Protein AF-A0AAV8ZKD8-F1 (afdb_monomer_lite)

Secondary structure (DSSP, 8-state):
-HHHHHHHHHHHHHHHHHHHHHTTT-HHHHHHHHHHHHHHHHHHHHHHTTS-HHHHTHHHHHHHHHHHHHTT-TTTHHHHHHHHHHHHT--S-HHHHGGGGGGGSHHHHHHHHHHHH----TT-HHHHHHHHHHHHHHHHHHHHHHHHTTSTT----TTHHHHHHHHHHHHT-SSHHHHHHHHHHHHHHHTSTTGGG-HHHHHHHHHHHHHHGGGGS------SS---TTTS-HHHHHHHHH-SSHHHHHHHHHHHHHHHHTT-

Sequence (264 aa):
MAIIFDFFLRLIELHVGQFRLFSETDASKANGHGRVVQVVLLTLTGFVEWVSMTHIMAQNGRLLQILCLLLNDTAFQYPAAECLSQIVNRKGKVDERKPLLILFNTEPMQCLLTAAKNPGSIMDEQHYLYKKKLIQVLGGLSTQICSIWGKDGISRPNNFSTFLEAILAYSNHKSLSLAHSANPLWNSMLKNDNVSRDPIFLSYIPQWVQCTAPKIIKFNYPVGKSPTAEEIGESAAYAKIDYDSEEEFSAFFLQVQVRYAGFF

pLDDT: mean 91.57, std 9.84, range [49.06, 98.75]

Foldseek 3Di:
DLVVLVVLLVLLVVLVVQLVVCVVPPVPSNVVSLVSNLVSLQVLLVVLQPDQLCSCCPPNNSLLLSLLQQCPPLSRNQSSLSNLLSNLQHDDDLVSLVSVLCCLDDRSLVSLLCSLQPLPDLPPPVSVSSLVSSLSSLVSVLVNCLSHDPPPPHHDRPNVLSSLNSLLSQCLHLALVSNLSSLVSLVSQCPRPRSVPDPSNVVCVVSSCVSNVVLLDDDQADDDDDDDCVVDPSSNSNVVVPDVDRVRVVVVSVVSNVSVVVVD

Structure (mmCIF, N/CA/C/O backbone):
data_AF-A0AAV8ZKD8-F1
#
_entry.id   AF-A0AAV8ZKD8-F1
#
loop_
_atom_site.group_PDB
_atom_site.id
_atom_site.type_symbol
_atom_site.label_atom_id
_atom_site.label_alt_id
_atom_site.label_comp_id
_atom_site.label_asym_id
_atom_site.label_entity_id
_atom_site.label_seq_id
_atom_site.pdbx_PDB_ins_code
_atom_site.Cartn_x
_atom_site.Cartn_y
_atom_site.Cartn_z
_atom_site.occupancy
_atom_site.B_iso_or_equiv
_atom_site.auth_seq_id
_atom_site.auth_comp_id
_atom_site.auth_asym_id
_atom_site.auth_atom_id
_atom_site.pdbx_PDB_model_num
ATOM 1 N N . MET A 1 1 ? -12.460 -8.128 -24.514 1.00 69.69 1 MET A N 1
ATOM 2 C CA . MET A 1 1 ? -11.627 -7.712 -23.361 1.00 69.69 1 MET A CA 1
ATOM 3 C C . MET A 1 1 ? -10.855 -8.866 -22.731 1.00 69.69 1 MET A C 1
ATOM 5 O O . MET A 1 1 ? -9.665 -8.690 -22.528 1.00 69.69 1 MET A O 1
ATOM 9 N N . ALA A 1 2 ? -11.452 -10.042 -22.494 1.00 77.06 2 ALA A N 1
ATOM 10 C CA . ALA A 1 2 ? -10.734 -11.197 -21.926 1.00 77.06 2 ALA A CA 1
ATOM 11 C C . ALA A 1 2 ? -9.411 -11.553 -22.644 1.00 77.06 2 ALA A C 1
ATOM 13 O O . ALA A 1 2 ? -8.392 -11.703 -21.984 1.00 77.06 2 ALA A O 1
ATOM 14 N N . ILE A 1 3 ? -9.400 -11.581 -23.985 1.00 85.44 3 ILE A N 1
ATOM 15 C CA . ILE A 1 3 ? -8.194 -11.866 -24.793 1.00 85.44 3 ILE A CA 1
ATOM 16 C C . ILE A 1 3 ? -7.082 -10.828 -24.561 1.00 85.44 3 ILE A C 1
ATOM 18 O O . ILE A 1 3 ? -5.909 -11.176 -24.521 1.00 85.44 3 ILE A O 1
ATOM 22 N N . ILE A 1 4 ? -7.446 -9.555 -24.379 1.00 86.25 4 ILE A N 1
ATOM 23 C CA . ILE A 1 4 ? -6.488 -8.458 -24.173 1.00 86.25 4 ILE A CA 1
ATOM 24 C C . ILE A 1 4 ? -5.843 -8.565 -22.785 1.00 86.25 4 ILE A C 1
ATOM 26 O O . ILE A 1 4 ? -4.634 -8.415 -22.655 1.00 86.25 4 ILE A O 1
ATOM 30 N N . PHE A 1 5 ? -6.636 -8.862 -21.751 1.00 87.56 5 PHE A N 1
ATOM 31 C CA . PHE A 1 5 ? -6.119 -9.052 -20.391 1.00 87.56 5 PHE A CA 1
ATOM 32 C C . PHE A 1 5 ? -5.206 -10.267 -20.295 1.00 87.56 5 PHE A C 1
ATOM 34 O O . PHE A 1 5 ? -4.141 -10.192 -19.691 1.00 87.56 5 PHE A O 1
ATOM 41 N N . ASP A 1 6 ? -5.601 -11.361 -20.936 1.00 90.00 6 ASP A N 1
ATOM 42 C CA . ASP A 1 6 ? -4.786 -12.562 -21.010 1.00 90.00 6 ASP A CA 1
ATOM 43 C C . ASP A 1 6 ? -3.479 -12.319 -21.789 1.00 90.00 6 ASP A C 1
ATOM 45 O O . ASP A 1 6 ? -2.410 -12.735 -21.349 1.00 90.00 6 ASP A O 1
ATOM 49 N N . PHE A 1 7 ? -3.524 -11.551 -22.882 1.00 92.69 7 PHE A N 1
ATOM 50 C CA . PHE A 1 7 ? -2.324 -11.114 -23.601 1.00 92.69 7 PHE A CA 1
ATOM 51 C C . PHE A 1 7 ? -1.370 -10.303 -22.711 1.00 92.69 7 PHE A C 1
ATOM 53 O O . PHE A 1 7 ? -0.180 -10.616 -22.652 1.00 92.69 7 PHE A O 1
ATOM 60 N N . PHE A 1 8 ? -1.875 -9.302 -21.981 1.00 93.75 8 PHE A N 1
ATOM 61 C CA . PHE A 1 8 ? -1.046 -8.515 -21.064 1.00 93.75 8 PHE A CA 1
ATOM 62 C C . PHE A 1 8 ? -0.450 -9.366 -19.942 1.00 93.75 8 PHE A C 1
ATOM 64 O O . PHE A 1 8 ? 0.722 -9.199 -19.610 1.00 93.75 8 PHE A O 1
ATOM 71 N N . LEU A 1 9 ? -1.226 -10.302 -19.393 1.00 93.50 9 LEU A N 1
ATOM 72 C CA . LEU A 1 9 ? -0.765 -11.208 -18.347 1.00 93.50 9 LEU A CA 1
ATOM 73 C C . LEU A 1 9 ? 0.414 -12.061 -18.829 1.00 93.50 9 LEU A C 1
ATOM 75 O O . LEU A 1 9 ? 1.468 -12.067 -18.194 1.00 93.50 9 LEU A O 1
ATOM 79 N N . ARG A 1 10 ? 0.270 -12.697 -19.999 1.00 94.88 10 ARG A N 1
ATOM 80 C CA . ARG A 1 10 ? 1.337 -13.504 -20.606 1.00 94.88 10 ARG A CA 1
ATOM 81 C C . ARG A 1 10 ? 2.584 -12.676 -20.914 1.00 94.88 10 ARG A C 1
ATOM 83 O O . ARG A 1 10 ? 3.694 -13.167 -20.722 1.00 94.88 10 ARG A O 1
ATOM 90 N N . LEU A 1 11 ? 2.422 -11.432 -21.377 1.00 96.31 11 LEU A N 1
ATOM 91 C CA . LEU A 1 11 ? 3.555 -10.533 -21.611 1.00 96.31 11 LEU A CA 1
ATOM 92 C C . LEU A 1 11 ? 4.310 -10.215 -20.319 1.00 96.31 11 LEU A C 1
ATOM 94 O O . LEU A 1 11 ? 5.538 -10.268 -20.318 1.00 96.31 11 LEU A O 1
ATOM 98 N N . ILE A 1 12 ? 3.603 -9.911 -19.227 1.00 96.75 12 ILE A N 1
ATOM 99 C CA . ILE A 1 12 ? 4.251 -9.649 -17.936 1.00 96.75 12 ILE A CA 1
ATOM 100 C C . ILE A 1 12 ? 5.032 -10.884 -17.493 1.00 96.75 12 ILE A C 1
ATOM 102 O O . ILE A 1 12 ? 6.219 -10.774 -17.209 1.00 96.75 12 ILE A O 1
ATOM 106 N N . GLU A 1 13 ? 4.405 -12.061 -17.478 1.00 95.31 13 GLU A N 1
ATOM 107 C CA . GLU A 1 13 ? 5.060 -13.293 -17.023 1.00 95.31 13 GLU A CA 1
ATOM 108 C C . GLU A 1 13 ? 6.295 -13.635 -17.865 1.00 95.31 13 GLU A C 1
ATOM 110 O O . GLU A 1 13 ? 7.365 -13.907 -17.313 1.00 95.31 13 GLU A O 1
ATOM 115 N N . LEU A 1 14 ? 6.178 -13.551 -19.195 1.00 97.44 14 LEU A N 1
ATOM 116 C CA . LEU A 1 14 ? 7.288 -13.803 -20.110 1.00 97.44 14 LEU A CA 1
ATOM 117 C C . LEU A 1 14 ? 8.444 -12.829 -19.862 1.00 97.44 14 LEU A C 1
ATOM 119 O O . LEU A 1 14 ? 9.582 -13.256 -19.668 1.00 97.44 14 LEU A O 1
ATOM 123 N N . HIS A 1 15 ? 8.171 -11.524 -19.875 1.00 98.06 15 HIS A N 1
ATOM 124 C CA . HIS A 1 15 ? 9.231 -10.523 -19.810 1.00 98.06 15 HIS A CA 1
ATOM 125 C C . HIS A 1 15 ? 9.820 -10.373 -18.405 1.00 98.06 15 HIS A C 1
ATOM 127 O O . HIS A 1 15 ? 11.011 -10.103 -18.305 1.00 98.06 15 HIS A O 1
ATOM 133 N N . VAL A 1 16 ? 9.068 -10.632 -17.331 1.00 97.00 16 VAL A N 1
ATOM 134 C CA . VAL A 1 16 ? 9.635 -10.741 -15.974 1.00 97.00 16 VAL A CA 1
ATOM 135 C C . VAL A 1 16 ? 10.576 -11.944 -15.882 1.00 97.00 16 VAL A C 1
ATOM 137 O O . VAL A 1 16 ? 11.667 -11.826 -15.326 1.00 97.00 16 VAL A O 1
ATOM 140 N N . GLY A 1 17 ? 10.194 -13.091 -16.456 1.00 95.62 17 GLY A N 1
ATOM 141 C CA . GLY A 1 17 ? 11.056 -14.275 -16.502 1.00 95.62 17 GLY A CA 1
ATOM 142 C C . GLY A 1 17 ? 12.363 -14.015 -17.255 1.00 95.62 17 GLY A C 1
ATOM 143 O O . GLY A 1 17 ? 13.442 -14.312 -16.745 1.00 95.62 17 GLY A O 1
ATOM 144 N N . GLN A 1 18 ? 12.275 -13.394 -18.434 1.00 97.31 18 GLN A N 1
ATOM 145 C CA . GLN A 1 18 ? 13.452 -13.034 -19.231 1.00 97.31 18 GLN A CA 1
ATOM 146 C C . GLN A 1 18 ? 14.302 -11.947 -18.563 1.00 97.31 18 GLN A C 1
ATOM 148 O O . GLN A 1 18 ? 15.524 -12.053 -18.567 1.00 97.31 18 GLN A O 1
ATOM 153 N N . PHE A 1 19 ? 13.679 -10.935 -17.947 1.00 97.38 19 PHE A N 1
ATOM 154 C CA . PHE A 1 19 ? 14.381 -9.917 -17.164 1.00 97.38 19 PHE A CA 1
ATOM 155 C C . PHE A 1 19 ? 15.282 -10.580 -16.123 1.00 97.38 19 PHE A C 1
ATOM 157 O O . PHE A 1 19 ? 16.491 -10.394 -16.171 1.00 97.38 19 PHE A O 1
ATOM 164 N N . ARG A 1 20 ? 14.712 -11.442 -15.270 1.00 94.69 20 ARG A N 1
ATOM 165 C CA . ARG A 1 20 ? 15.447 -12.138 -14.202 1.00 94.69 20 ARG A CA 1
ATOM 166 C C . ARG A 1 20 ? 16.579 -13.016 -14.728 1.00 94.69 20 ARG A C 1
ATOM 168 O O . ARG A 1 20 ? 17.637 -13.055 -14.114 1.00 94.69 20 ARG A O 1
ATOM 175 N N . LEU A 1 21 ? 16.372 -13.690 -15.861 1.00 95.44 21 LEU A N 1
ATOM 176 C CA . LEU A 1 21 ? 17.391 -14.536 -16.487 1.00 95.44 21 LEU A CA 1
ATOM 177 C C . LEU A 1 21 ? 18.588 -13.726 -17.013 1.00 95.44 21 LEU A C 1
ATOM 179 O O . LEU A 1 21 ? 19.728 -14.182 -16.926 1.00 95.44 21 LEU A O 1
ATOM 183 N N . PHE A 1 22 ? 18.345 -12.523 -17.540 1.00 96.12 22 PHE A N 1
ATOM 184 C CA . PHE A 1 22 ? 19.400 -11.664 -18.080 1.00 96.12 22 PHE A CA 1
ATOM 185 C C . PHE A 1 22 ? 19.986 -10.674 -17.066 1.00 96.12 22 PHE A C 1
ATOM 187 O O . PHE A 1 22 ? 21.047 -10.121 -17.344 1.00 96.12 22 PHE A O 1
ATOM 194 N N . SER A 1 23 ? 19.363 -10.458 -15.900 1.00 92.06 23 SER A N 1
ATOM 195 C CA . SER A 1 23 ? 19.796 -9.448 -14.916 1.00 92.06 23 SER A CA 1
ATOM 196 C C . SER A 1 23 ? 21.265 -9.566 -14.500 1.00 92.06 23 SER A C 1
ATOM 198 O O . SER A 1 23 ? 21.911 -8.547 -14.274 1.00 92.06 23 SER A O 1
ATOM 200 N N . GLU A 1 24 ? 21.803 -10.786 -14.427 1.00 90.44 24 GLU A N 1
ATOM 201 C CA . GLU A 1 24 ? 23.195 -11.037 -14.022 1.00 90.44 24 GLU A CA 1
ATOM 202 C C . GLU A 1 24 ? 24.167 -11.175 -15.205 1.00 90.44 24 GLU A C 1
ATOM 204 O O . GLU A 1 24 ? 25.378 -11.071 -15.026 1.00 90.44 24 GLU A O 1
ATOM 209 N N . THR A 1 25 ? 23.659 -11.418 -16.417 1.00 93.25 25 THR A N 1
ATOM 210 C CA . THR A 1 25 ? 24.479 -11.833 -17.571 1.00 93.25 25 THR A CA 1
ATOM 211 C C . THR A 1 25 ? 24.501 -10.816 -18.709 1.00 93.25 25 THR A C 1
ATOM 213 O O . THR A 1 25 ? 25.507 -10.694 -19.405 1.00 93.25 25 THR A O 1
ATOM 216 N N . ASP A 1 26 ? 23.415 -10.070 -18.909 1.00 94.88 26 ASP A N 1
ATOM 217 C CA . ASP A 1 26 ? 23.265 -9.090 -19.983 1.00 94.88 26 ASP A CA 1
ATOM 218 C C . ASP A 1 26 ? 22.312 -7.971 -19.542 1.00 94.88 26 ASP A C 1
ATOM 220 O O . ASP A 1 26 ? 21.107 -7.984 -19.813 1.00 94.88 26 ASP A O 1
ATOM 224 N N . ALA A 1 27 ? 22.874 -6.966 -18.865 1.00 93.69 27 ALA A N 1
ATOM 225 C CA . ALA A 1 27 ? 22.117 -5.833 -18.337 1.00 93.69 27 ALA A CA 1
ATOM 226 C C . ALA A 1 27 ? 21.349 -5.064 -19.428 1.00 93.69 27 ALA A C 1
ATOM 228 O O . ALA A 1 27 ? 20.283 -4.508 -19.163 1.00 93.69 27 ALA A O 1
ATOM 229 N N . SER A 1 28 ? 21.852 -5.040 -20.668 1.00 95.38 28 SER A N 1
ATOM 230 C CA . SER A 1 28 ? 21.177 -4.370 -21.785 1.00 95.38 28 SER A CA 1
ATOM 231 C C . SER A 1 28 ? 19.895 -5.109 -22.175 1.00 95.38 28 SER A C 1
ATOM 233 O O . SER A 1 28 ? 18.823 -4.499 -22.249 1.00 95.38 28 SER A O 1
ATOM 235 N N . LYS A 1 29 ? 19.969 -6.438 -22.342 1.00 95.94 29 LYS A N 1
ATOM 236 C CA . LYS A 1 29 ? 18.778 -7.263 -22.600 1.00 95.94 29 LYS A CA 1
ATOM 237 C C . LYS A 1 29 ? 17.810 -7.247 -21.428 1.00 95.94 29 LYS A C 1
ATOM 239 O O . LYS A 1 29 ? 16.611 -7.081 -21.657 1.00 95.94 29 LYS A O 1
ATOM 244 N N . ALA A 1 30 ? 18.314 -7.359 -20.197 1.00 96.62 30 ALA A N 1
ATOM 245 C CA . ALA A 1 30 ? 17.493 -7.248 -18.997 1.00 96.62 30 ALA A CA 1
ATOM 246 C C . ALA A 1 30 ? 16.706 -5.931 -19.020 1.00 96.62 30 ALA A C 1
ATOM 248 O O . ALA A 1 30 ? 15.479 -5.953 -19.008 1.00 96.62 30 ALA A O 1
ATOM 249 N N . ASN A 1 31 ? 17.372 -4.791 -19.212 1.00 95.88 31 ASN A N 1
ATOM 250 C CA . ASN A 1 31 ? 16.709 -3.488 -19.313 1.00 95.88 31 ASN A CA 1
ATOM 251 C C . ASN A 1 31 ? 15.648 -3.431 -20.424 1.00 95.88 31 ASN A C 1
ATOM 253 O O . ASN A 1 31 ? 14.583 -2.845 -20.223 1.00 95.88 31 ASN A O 1
ATOM 257 N N . GLY A 1 32 ? 15.898 -4.065 -21.574 1.00 97.31 32 GLY A N 1
ATOM 258 C CA . GLY A 1 32 ? 14.907 -4.210 -22.642 1.00 97.31 32 GLY A CA 1
ATOM 259 C C . GLY A 1 32 ? 13.638 -4.928 -22.174 1.00 97.31 32 GLY A C 1
ATOM 260 O O . GLY A 1 32 ? 12.536 -4.399 -22.330 1.00 97.31 32 GLY A O 1
ATOM 261 N N . HIS A 1 33 ? 13.778 -6.095 -21.538 1.00 98.12 33 HIS A N 1
ATOM 262 C CA . HIS A 1 33 ? 12.642 -6.836 -20.980 1.00 98.12 33 HIS A CA 1
ATOM 263 C C . HIS A 1 33 ? 11.946 -6.070 -19.848 1.00 98.12 33 HIS A C 1
ATOM 265 O O . HIS A 1 33 ? 10.716 -6.012 -19.822 1.00 98.12 33 HIS A O 1
ATOM 271 N N . GLY A 1 34 ? 12.711 -5.424 -18.966 1.00 97.56 34 GLY A N 1
ATOM 272 C CA . GLY A 1 34 ? 12.176 -4.627 -17.866 1.00 97.56 34 GLY A CA 1
ATOM 273 C C . GLY A 1 34 ? 11.305 -3.468 -18.355 1.00 97.56 34 GLY A C 1
ATOM 274 O O . GLY A 1 34 ? 10.191 -3.279 -17.867 1.00 97.56 34 GLY A O 1
ATOM 275 N N . ARG A 1 35 ? 11.745 -2.749 -19.396 1.00 97.50 35 ARG A N 1
ATOM 276 C CA . ARG A 1 35 ? 10.953 -1.674 -20.015 1.00 97.50 35 ARG A CA 1
ATOM 277 C C . ARG A 1 35 ? 9.633 -2.172 -20.594 1.00 97.50 35 ARG A C 1
ATOM 279 O O . ARG A 1 35 ? 8.622 -1.490 -20.447 1.00 97.50 35 ARG A O 1
ATOM 286 N N . VAL A 1 36 ? 9.613 -3.356 -21.211 1.00 97.94 36 VAL A N 1
ATOM 287 C CA . VAL A 1 36 ? 8.360 -3.949 -21.710 1.00 97.94 36 VAL A CA 1
ATOM 288 C C . VAL A 1 36 ? 7.380 -4.173 -20.559 1.00 97.94 36 VAL A C 1
ATOM 290 O O . VAL A 1 36 ? 6.230 -3.751 -20.658 1.00 97.94 36 VAL A O 1
ATOM 293 N N . VAL A 1 37 ? 7.829 -4.759 -19.444 1.00 98.12 37 VAL A N 1
ATOM 294 C CA . VAL A 1 37 ? 6.977 -4.978 -18.261 1.00 98.12 37 VAL A CA 1
ATOM 295 C C . VAL A 1 37 ? 6.427 -3.654 -17.728 1.00 98.12 37 VAL A C 1
ATOM 297 O O . VAL A 1 37 ? 5.224 -3.542 -17.501 1.00 98.12 37 VAL A O 1
ATOM 300 N N . GLN A 1 38 ? 7.275 -2.632 -17.581 1.00 97.19 38 GLN A N 1
ATOM 301 C CA . GLN A 1 38 ? 6.860 -1.311 -17.094 1.00 97.19 38 GLN A CA 1
ATOM 302 C C . GLN A 1 38 ? 5.784 -0.674 -17.987 1.00 97.19 38 GLN A C 1
ATOM 304 O O . GLN A 1 38 ? 4.780 -0.178 -17.477 1.00 97.19 38 GLN A O 1
ATOM 309 N N . VAL A 1 39 ? 5.946 -0.735 -19.314 1.00 97.56 39 VAL A N 1
ATOM 310 C CA . VAL A 1 39 ? 4.961 -0.201 -20.272 1.00 97.56 39 VAL A CA 1
ATOM 311 C C . VAL A 1 39 ? 3.650 -0.986 -20.225 1.00 97.56 39 VAL A C 1
ATOM 313 O O . VAL A 1 39 ? 2.576 -0.385 -20.278 1.00 97.56 39 VAL A O 1
ATOM 316 N N . VAL A 1 40 ? 3.707 -2.314 -20.092 1.00 97.88 40 VAL A N 1
ATOM 317 C CA . VAL A 1 40 ? 2.498 -3.141 -19.966 1.00 97.88 40 VAL A CA 1
ATOM 318 C C . VAL A 1 40 ? 1.748 -2.821 -18.671 1.00 97.88 40 VAL A C 1
ATOM 320 O O . VAL A 1 40 ? 0.531 -2.650 -18.710 1.00 97.88 40 VAL A O 1
ATOM 323 N N . LEU A 1 41 ? 2.449 -2.676 -17.543 1.00 97.94 41 LEU A N 1
ATOM 324 C CA . LEU A 1 41 ? 1.840 -2.284 -16.268 1.00 97.94 41 LEU A CA 1
ATOM 325 C C . LEU A 1 41 ? 1.202 -0.894 -16.347 1.00 97.94 41 LEU A C 1
ATOM 327 O O . LEU A 1 41 ? 0.051 -0.739 -15.946 1.00 97.94 41 LEU A O 1
ATOM 331 N N . LEU A 1 42 ? 1.902 0.085 -16.927 1.00 96.00 42 LEU A N 1
ATOM 332 C CA . LEU A 1 42 ? 1.368 1.431 -17.151 1.00 96.00 42 LEU A CA 1
ATOM 333 C C . LEU A 1 42 ? 0.119 1.405 -18.042 1.00 96.00 42 LEU A C 1
ATOM 335 O O . LEU A 1 42 ? -0.870 2.077 -17.760 1.00 96.00 42 LEU A O 1
ATOM 339 N N . THR A 1 43 ? 0.143 0.594 -19.099 1.00 96.19 43 THR A N 1
ATOM 340 C CA . THR A 1 43 ? -1.008 0.418 -19.988 1.00 96.19 43 THR A CA 1
ATOM 341 C C . THR A 1 43 ? -2.185 -0.178 -19.219 1.00 96.19 43 THR A C 1
ATOM 343 O O . THR A 1 43 ? -3.292 0.352 -19.291 1.00 96.19 43 THR A O 1
ATOM 346 N N . LEU A 1 44 ? -1.954 -1.234 -18.430 1.00 96.12 44 LEU A N 1
ATOM 347 C CA . LEU A 1 44 ? -2.979 -1.857 -17.592 1.00 96.12 44 LEU A CA 1
ATOM 348 C C . LEU A 1 44 ? -3.592 -0.876 -16.593 1.00 96.12 44 LEU A C 1
ATOM 350 O O . LEU A 1 44 ? -4.812 -0.901 -16.445 1.00 96.12 44 LEU A O 1
ATOM 354 N N . THR A 1 45 ? -2.805 0.009 -15.973 1.00 95.81 45 THR A N 1
ATOM 355 C CA . THR A 1 45 ? -3.306 1.071 -15.080 1.00 95.81 45 THR A CA 1
ATOM 356 C C . THR A 1 45 ? -4.444 1.863 -15.733 1.00 95.81 45 THR A C 1
ATOM 358 O O . THR A 1 45 ? -5.453 2.131 -15.085 1.00 95.81 45 THR A O 1
ATOM 361 N N . GLY A 1 46 ? -4.338 2.153 -17.035 1.00 93.50 46 GLY A N 1
ATOM 362 C CA . GLY A 1 46 ? -5.369 2.857 -17.802 1.00 93.50 46 GLY A CA 1
ATOM 363 C C . GLY A 1 46 ? -6.622 2.036 -18.131 1.00 93.50 46 GLY A C 1
ATOM 364 O O . GLY A 1 46 ? -7.620 2.620 -18.540 1.00 93.50 46 GLY A O 1
ATOM 365 N N . PHE A 1 47 ? -6.608 0.710 -17.959 1.00 93.62 47 PHE A N 1
ATOM 366 C CA . PHE A 1 47 ? -7.756 -0.179 -18.200 1.00 93.62 47 PHE A CA 1
ATOM 367 C C . PHE A 1 47 ? -8.425 -0.652 -16.905 1.00 93.62 47 PHE A C 1
ATOM 369 O O . PHE A 1 47 ? -9.651 -0.754 -16.831 1.00 93.62 47 PHE A O 1
ATOM 376 N N . VAL A 1 48 ? -7.632 -0.982 -15.884 1.00 94.38 48 VAL A N 1
ATOM 377 C CA . VAL A 1 48 ? -8.101 -1.699 -14.688 1.00 94.38 48 VAL A CA 1
ATOM 378 C C . VAL A 1 48 ? -9.105 -0.918 -13.843 1.00 94.38 48 VAL A C 1
ATOM 380 O O . VAL A 1 48 ? -9.798 -1.533 -13.038 1.00 94.38 48 VAL A O 1
ATOM 383 N N . GLU A 1 49 ? -9.238 0.394 -14.025 1.00 90.62 49 GLU A N 1
ATOM 384 C CA . GLU A 1 49 ? -10.237 1.206 -13.322 1.00 90.62 49 GLU A CA 1
ATOM 385 C C . GLU A 1 49 ? -11.674 0.901 -13.789 1.00 90.62 49 GLU A C 1
ATOM 387 O O . GLU A 1 49 ? -12.586 0.789 -12.968 1.00 90.62 49 GLU A O 1
ATOM 392 N N . TRP A 1 50 ? -11.887 0.704 -15.094 1.00 89.56 50 TRP A N 1
ATOM 393 C CA . TRP A 1 50 ? -13.229 0.704 -15.701 1.00 89.56 50 TRP A CA 1
ATOM 394 C C . TRP A 1 50 ? -13.655 -0.630 -16.323 1.00 89.56 50 TRP A C 1
ATOM 396 O O . TRP A 1 50 ? -14.842 -0.852 -16.558 1.00 89.56 50 TRP A O 1
ATOM 406 N N . VAL A 1 51 ? -12.733 -1.563 -16.564 1.00 93.06 51 VAL A N 1
ATOM 407 C CA . VAL A 1 51 ? -13.089 -2.899 -17.083 1.00 93.06 51 VAL A CA 1
ATOM 408 C C . VAL A 1 51 ? -13.906 -3.709 -16.078 1.00 93.06 51 VAL A C 1
ATOM 410 O O . VAL A 1 51 ? -13.810 -3.483 -14.880 1.00 93.06 51 VAL A O 1
ATOM 413 N N . SER A 1 52 ? -14.671 -4.711 -16.518 1.00 92.75 52 SER A N 1
ATOM 414 C CA . SER A 1 52 ? -15.364 -5.619 -15.585 1.00 92.75 52 SER A CA 1
ATOM 415 C C . SER A 1 52 ? -14.397 -6.308 -14.607 1.00 92.75 52 SER A C 1
ATOM 417 O O . SER A 1 52 ? -13.343 -6.797 -15.026 1.00 92.75 52 SER A O 1
ATOM 419 N N . MET A 1 53 ? -14.801 -6.431 -13.333 1.00 93.56 53 MET A N 1
ATOM 420 C CA . MET A 1 53 ? -14.059 -7.169 -12.299 1.00 93.56 53 MET A CA 1
ATOM 421 C C . MET A 1 53 ? -13.801 -8.628 -12.702 1.00 93.56 53 MET A C 1
ATOM 423 O O . MET A 1 53 ? -12.783 -9.201 -12.328 1.00 93.56 53 MET A O 1
ATOM 427 N N . THR A 1 54 ? -14.665 -9.220 -13.533 1.00 93.06 54 THR A N 1
ATOM 428 C CA . THR A 1 54 ? -14.469 -10.580 -14.061 1.00 93.06 54 THR A CA 1
ATOM 429 C C . THR A 1 54 ? -13.158 -10.743 -14.834 1.00 93.06 54 THR A C 1
ATOM 431 O O . THR A 1 54 ? -12.570 -11.817 -14.793 1.00 93.06 54 THR A O 1
ATOM 434 N N . HIS A 1 55 ? -12.666 -9.692 -15.502 1.00 93.31 55 HIS A N 1
ATOM 435 C CA . HIS A 1 55 ? -11.377 -9.735 -16.201 1.00 93.31 55 HIS A CA 1
ATOM 436 C C . HIS A 1 55 ? -10.191 -9.608 -15.238 1.00 93.31 55 HIS A C 1
ATOM 438 O O . HIS A 1 55 ? -9.174 -10.259 -15.445 1.00 93.31 55 HIS A O 1
ATOM 444 N N . ILE A 1 56 ? -10.325 -8.808 -14.175 1.00 94.12 56 ILE A N 1
ATOM 445 C CA . ILE A 1 56 ? -9.296 -8.660 -13.130 1.00 94.12 56 ILE A CA 1
ATOM 446 C C . ILE A 1 56 ? -9.152 -9.961 -12.336 1.00 94.12 56 ILE A C 1
ATOM 448 O O . ILE A 1 56 ? -8.046 -10.391 -12.017 1.00 94.12 56 ILE A O 1
ATOM 452 N N . MET A 1 57 ? -10.284 -10.601 -12.050 1.00 94.56 57 MET A N 1
ATOM 453 C CA . MET A 1 57 ? -10.368 -11.847 -11.292 1.00 94.56 57 MET A CA 1
ATOM 454 C C . MET A 1 57 ? -10.215 -13.099 -12.159 1.00 94.56 57 MET A C 1
ATOM 456 O O . MET A 1 57 ? -10.322 -14.213 -11.642 1.00 94.56 57 MET A O 1
ATOM 460 N N . ALA A 1 58 ? -9.952 -12.945 -13.460 1.00 92.81 58 ALA A N 1
ATOM 461 C CA . ALA A 1 58 ? -9.680 -14.068 -14.344 1.00 92.81 58 ALA A CA 1
ATOM 462 C C . ALA A 1 58 ? -8.509 -14.908 -13.809 1.00 92.81 58 ALA A C 1
ATOM 464 O O . ALA A 1 58 ? -7.611 -14.395 -13.135 1.00 92.81 58 ALA A O 1
ATOM 465 N N . GLN A 1 59 ? -8.537 -16.214 -14.095 1.00 92.44 59 GLN A N 1
ATOM 466 C CA . GLN A 1 59 ? -7.528 -17.168 -13.618 1.00 92.44 59 GLN A CA 1
ATOM 467 C C . GLN A 1 59 ? -7.319 -17.079 -12.092 1.00 92.44 59 GLN A C 1
ATOM 469 O O . GLN A 1 59 ? -6.193 -17.038 -11.606 1.00 92.44 59 GLN A O 1
ATOM 474 N N . ASN A 1 60 ? -8.417 -16.997 -11.331 1.00 91.94 60 ASN A N 1
ATOM 475 C CA . ASN A 1 60 ? -8.411 -16.876 -9.867 1.00 91.94 60 ASN A CA 1
ATOM 476 C C . ASN A 1 60 ? -7.603 -15.671 -9.349 1.00 91.94 60 ASN A C 1
ATOM 478 O O . ASN A 1 60 ? -6.885 -15.767 -8.354 1.00 91.94 60 ASN A O 1
ATOM 482 N N . GLY A 1 61 ? -7.716 -14.525 -10.026 1.00 94.44 61 GLY A N 1
ATOM 483 C CA . GLY A 1 61 ? -7.028 -13.295 -9.632 1.00 94.44 61 GLY A CA 1
ATOM 484 C C . GLY A 1 61 ? -5.519 -13.331 -9.875 1.00 94.44 61 GLY A C 1
ATOM 485 O O . GLY A 1 61 ? -4.773 -12.669 -9.153 1.00 94.44 61 GLY A O 1
ATOM 486 N N . ARG A 1 62 ? -5.055 -14.076 -10.889 1.00 94.81 62 ARG A N 1
ATOM 487 C CA . ARG A 1 62 ? -3.628 -14.189 -11.240 1.00 94.81 62 ARG A CA 1
ATOM 488 C C . ARG A 1 62 ? -2.952 -12.830 -11.432 1.00 94.81 62 ARG A C 1
ATOM 490 O O . ARG A 1 62 ? -1.831 -12.642 -10.970 1.00 94.81 62 ARG A O 1
ATOM 497 N N . LEU A 1 63 ? -3.650 -11.863 -12.034 1.00 95.88 63 LEU A N 1
ATOM 498 C CA . LEU A 1 63 ? -3.153 -10.490 -12.175 1.00 95.88 63 LEU A CA 1
ATOM 499 C C . LEU A 1 63 ? -2.808 -9.868 -10.813 1.00 95.88 63 LEU A C 1
ATOM 501 O O . LEU A 1 63 ? -1.728 -9.312 -10.651 1.00 95.88 63 LEU A O 1
ATOM 505 N N . LEU A 1 64 ? -3.695 -9.996 -9.822 1.00 97.38 64 LEU A N 1
ATOM 506 C CA . LEU A 1 64 ? -3.479 -9.455 -8.476 1.00 97.38 64 LEU A CA 1
ATOM 507 C C . LEU A 1 64 ? -2.281 -10.110 -7.786 1.00 97.38 64 LEU A C 1
ATOM 509 O O . LEU A 1 64 ? -1.479 -9.417 -7.168 1.00 97.38 64 LEU A O 1
ATOM 513 N N . GLN A 1 65 ? -2.133 -11.429 -7.936 1.00 96.25 65 GLN A N 1
ATOM 514 C CA . GLN A 1 65 ? -0.990 -12.168 -7.395 1.00 96.25 65 GLN A CA 1
ATOM 515 C C . GLN A 1 65 ? 0.330 -11.664 -7.990 1.00 96.25 65 GLN A C 1
ATOM 517 O O . GLN A 1 65 ? 1.267 -11.377 -7.248 1.00 96.25 65 GLN A O 1
ATOM 522 N N . ILE A 1 66 ? 0.391 -11.496 -9.316 1.00 97.00 66 ILE A N 1
ATOM 523 C CA . ILE A 1 66 ? 1.581 -10.973 -9.999 1.00 97.00 66 ILE A CA 1
ATOM 524 C C . ILE A 1 66 ? 1.889 -9.552 -9.536 1.00 97.00 66 ILE A C 1
ATOM 526 O O . ILE A 1 66 ? 3.030 -9.275 -9.179 1.00 97.00 66 ILE A O 1
ATOM 530 N N . LEU A 1 67 ? 0.890 -8.664 -9.491 1.00 98.38 67 LEU A N 1
ATOM 531 C CA . LEU A 1 67 ? 1.088 -7.293 -9.020 1.00 98.38 67 LEU A CA 1
ATOM 532 C C . LEU A 1 67 ? 1.671 -7.273 -7.604 1.00 98.38 67 LEU A C 1
ATOM 534 O O . LEU A 1 67 ? 2.636 -6.555 -7.371 1.00 98.38 67 LEU A O 1
ATOM 538 N N . CYS A 1 68 ? 1.151 -8.099 -6.691 1.00 98.44 68 CYS A N 1
ATOM 539 C CA . CYS A 1 68 ? 1.682 -8.227 -5.335 1.00 98.44 68 CYS A CA 1
ATOM 540 C C . CYS A 1 68 ? 3.133 -8.727 -5.306 1.00 98.44 68 CYS A C 1
ATOM 542 O O . CYS A 1 68 ? 3.947 -8.151 -4.588 1.00 98.44 68 CYS A O 1
ATOM 544 N N . LEU A 1 69 ? 3.485 -9.743 -6.099 1.00 97.94 69 LEU A N 1
ATOM 545 C CA . LEU A 1 69 ? 4.869 -10.227 -6.189 1.00 97.94 69 LEU A CA 1
ATOM 546 C C . LEU A 1 69 ? 5.823 -9.128 -6.680 1.00 97.94 69 LEU A C 1
ATOM 548 O O . LEU A 1 69 ? 6.911 -8.962 -6.131 1.00 97.94 69 LEU A O 1
ATOM 552 N N . LEU A 1 70 ? 5.397 -8.347 -7.676 1.00 98.31 70 LEU A N 1
ATOM 553 C CA . LEU A 1 70 ? 6.192 -7.263 -8.256 1.00 98.31 70 LEU A CA 1
ATOM 554 C C . LEU A 1 70 ? 6.400 -6.073 -7.305 1.00 98.31 70 LEU A C 1
ATOM 556 O O . LEU A 1 70 ? 7.333 -5.307 -7.519 1.00 98.31 70 LEU A O 1
ATOM 560 N N . LEU A 1 71 ? 5.619 -5.942 -6.223 1.00 98.50 71 LEU A N 1
ATOM 561 C CA . LEU A 1 71 ? 5.855 -4.933 -5.174 1.00 98.50 71 LEU A CA 1
ATOM 562 C C . LEU A 1 71 ? 7.214 -5.093 -4.473 1.00 98.50 71 LEU A C 1
ATOM 564 O O . LEU A 1 71 ? 7.683 -4.162 -3.824 1.00 98.50 71 LEU A O 1
ATOM 568 N N . ASN A 1 72 ? 7.830 -6.272 -4.565 1.00 97.81 72 ASN A N 1
ATOM 569 C CA . ASN A 1 72 ? 9.117 -6.570 -3.934 1.00 97.81 72 ASN A CA 1
ATOM 570 C C . ASN A 1 72 ? 10.278 -6.604 -4.943 1.00 97.81 72 ASN A C 1
ATOM 572 O O . ASN A 1 72 ? 11.385 -6.995 -4.586 1.00 97.81 72 ASN A O 1
ATOM 576 N N . ASP A 1 73 ? 10.035 -6.200 -6.191 1.00 95.69 73 ASP A N 1
ATOM 577 C CA . ASP A 1 73 ? 11.037 -6.133 -7.253 1.00 95.69 73 ASP A CA 1
ATOM 578 C C . ASP A 1 73 ? 11.310 -4.660 -7.584 1.00 95.69 73 ASP A C 1
ATOM 580 O O . ASP A 1 73 ? 10.418 -3.946 -8.047 1.00 95.69 73 ASP A O 1
ATOM 584 N N . THR A 1 74 ? 12.524 -4.169 -7.324 1.00 94.31 74 THR A N 1
ATOM 585 C CA . THR A 1 74 ? 12.849 -2.732 -7.422 1.00 94.31 74 THR A CA 1
ATOM 586 C C . THR A 1 74 ? 12.622 -2.165 -8.823 1.00 94.31 74 THR A C 1
ATOM 588 O O . THR A 1 74 ? 12.259 -0.997 -8.955 1.00 94.31 74 THR A O 1
ATOM 591 N N . ALA A 1 75 ? 12.738 -2.994 -9.865 1.00 95.00 75 ALA A N 1
ATOM 592 C CA . ALA A 1 75 ? 12.478 -2.592 -11.244 1.00 95.00 75 ALA A CA 1
ATOM 593 C C . ALA A 1 75 ? 10.982 -2.355 -11.537 1.00 95.00 75 ALA A C 1
ATOM 595 O O . ALA A 1 75 ? 10.645 -1.638 -12.487 1.00 95.00 75 ALA A O 1
ATOM 596 N N . PHE A 1 76 ? 10.079 -2.951 -10.748 1.00 97.69 76 PHE A N 1
ATOM 597 C CA . PHE A 1 76 ? 8.642 -3.025 -11.047 1.00 97.69 76 PHE A CA 1
ATOM 59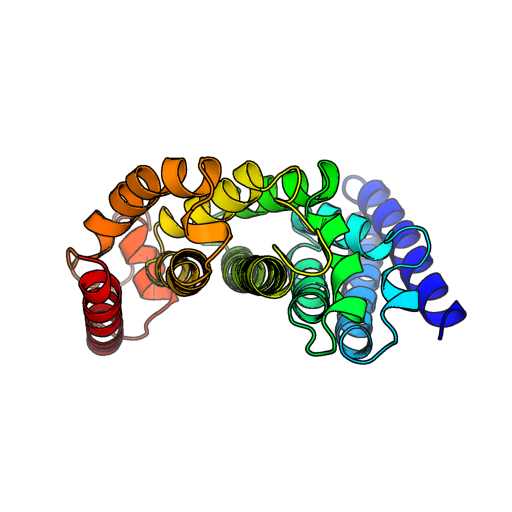8 C C . PHE A 1 76 ? 7.726 -2.546 -9.914 1.00 97.69 76 PHE A C 1
ATOM 600 O O . PHE A 1 76 ? 6.531 -2.354 -10.146 1.00 97.69 76 PHE A O 1
ATOM 607 N N . GLN A 1 77 ? 8.256 -2.307 -8.715 1.00 97.69 77 GLN A N 1
ATOM 608 C CA . GLN A 1 77 ? 7.472 -2.018 -7.513 1.00 97.69 77 GLN A CA 1
ATOM 609 C C . GLN A 1 77 ? 6.538 -0.810 -7.660 1.00 97.69 77 GLN A C 1
ATOM 611 O O . GLN A 1 77 ? 5.363 -0.889 -7.298 1.00 97.69 77 GLN A O 1
ATOM 616 N N . TYR A 1 78 ? 7.018 0.288 -8.254 1.00 97.94 78 TYR A N 1
ATOM 617 C CA . TYR A 1 78 ? 6.215 1.492 -8.469 1.00 97.94 78 TYR A CA 1
ATOM 618 C C . TYR A 1 78 ? 5.056 1.267 -9.459 1.00 97.94 78 TYR A C 1
ATOM 620 O O . TYR A 1 78 ? 3.905 1.449 -9.055 1.00 97.94 78 TYR A O 1
ATOM 628 N N . PRO A 1 79 ? 5.290 0.832 -10.718 1.00 98.19 79 PRO A N 1
ATOM 629 C CA . PRO A 1 79 ? 4.196 0.621 -11.667 1.00 98.19 79 PRO A CA 1
ATOM 630 C C . PRO A 1 79 ? 3.231 -0.490 -11.225 1.00 98.19 79 PRO A C 1
ATOM 632 O O . PRO A 1 79 ? 2.030 -0.396 -11.480 1.00 98.19 79 PRO A O 1
ATOM 635 N N . ALA A 1 80 ? 3.713 -1.513 -10.509 1.00 98.56 80 ALA A N 1
ATOM 636 C CA . ALA A 1 80 ? 2.847 -2.533 -9.923 1.00 98.56 80 ALA A CA 1
ATOM 637 C C . ALA A 1 80 ? 1.930 -1.947 -8.837 1.00 98.56 80 ALA A C 1
ATOM 639 O O . ALA A 1 80 ? 0.725 -2.208 -8.847 1.00 98.56 80 ALA A O 1
ATOM 640 N N . ALA A 1 81 ? 2.467 -1.114 -7.938 1.00 98.62 81 ALA A N 1
ATOM 641 C CA . ALA A 1 81 ? 1.676 -0.426 -6.919 1.00 98.62 81 ALA A CA 1
ATOM 642 C C . ALA A 1 81 ? 0.674 0.558 -7.524 1.00 98.62 81 ALA A C 1
ATOM 644 O O . ALA A 1 81 ? -0.441 0.683 -7.021 1.00 98.62 81 ALA A O 1
ATOM 645 N N . GLU A 1 82 ? 1.039 1.245 -8.605 1.00 98.12 82 GLU A N 1
ATOM 646 C CA . GLU A 1 82 ? 0.138 2.150 -9.309 1.00 98.12 82 GLU A CA 1
ATOM 647 C C . GLU A 1 82 ? -1.056 1.406 -9.916 1.00 98.12 82 GLU A C 1
ATOM 649 O O . GLU A 1 82 ? -2.204 1.766 -9.644 1.00 98.12 82 GLU A O 1
ATOM 654 N N . CYS A 1 83 ? -0.795 0.318 -10.642 1.00 98.25 83 CYS A N 1
ATOM 655 C CA . CYS A 1 83 ? -1.839 -0.530 -11.211 1.00 98.25 83 CYS A CA 1
ATOM 656 C C . CYS A 1 83 ? -2.722 -1.153 -10.114 1.00 98.25 83 CYS A C 1
ATOM 658 O O . CYS A 1 83 ? -3.952 -1.082 -10.177 1.00 98.25 83 CYS A O 1
ATOM 660 N N . LEU A 1 84 ? -2.116 -1.690 -9.048 1.00 98.44 84 LEU A N 1
ATOM 661 C CA . LEU A 1 84 ? -2.854 -2.271 -7.927 1.00 98.44 84 LEU A CA 1
ATOM 662 C C . LEU A 1 84 ? -3.706 -1.224 -7.196 1.00 98.44 84 LEU A C 1
ATOM 664 O O . LEU A 1 84 ? -4.842 -1.521 -6.831 1.00 98.44 84 LEU A O 1
ATOM 668 N N . SER A 1 85 ? -3.197 0.003 -7.033 1.00 98.12 85 SER A N 1
ATOM 669 C CA . SER A 1 85 ? -3.923 1.116 -6.412 1.00 98.12 85 SER A CA 1
ATOM 670 C C . SER A 1 85 ? -5.205 1.442 -7.174 1.00 98.12 85 SER A C 1
ATOM 672 O O . SER A 1 85 ? -6.255 1.591 -6.546 1.00 98.12 85 SER A O 1
ATOM 674 N N . GLN A 1 86 ? -5.156 1.467 -8.512 1.00 97.62 86 GLN A N 1
ATOM 675 C CA . GLN A 1 86 ? -6.354 1.673 -9.330 1.00 97.62 86 GLN A CA 1
ATOM 676 C C . GLN A 1 86 ? -7.398 0.581 -9.102 1.00 97.62 86 GLN A C 1
ATOM 678 O O . GLN A 1 86 ? -8.584 0.880 -9.032 1.00 97.62 86 GLN A O 1
ATOM 683 N N . ILE A 1 87 ? -6.972 -0.673 -8.920 1.00 97.31 87 ILE A N 1
ATOM 684 C CA . ILE A 1 87 ? -7.883 -1.800 -8.689 1.00 97.31 87 ILE A CA 1
ATOM 685 C C . ILE A 1 87 ? -8.544 -1.723 -7.307 1.00 97.31 87 ILE A C 1
ATOM 687 O O . ILE A 1 87 ? -9.764 -1.867 -7.190 1.00 97.31 87 ILE A O 1
ATOM 691 N N . VAL A 1 88 ? -7.764 -1.506 -6.247 1.00 97.25 88 VAL A N 1
ATOM 692 C CA . VAL A 1 88 ? -8.296 -1.529 -4.872 1.00 97.25 88 VAL A CA 1
ATOM 693 C C . VAL A 1 88 ? -9.086 -0.275 -4.514 1.00 97.25 88 VAL A C 1
ATOM 695 O O . VAL A 1 88 ? -9.895 -0.319 -3.590 1.00 97.25 88 VAL A O 1
ATOM 698 N N . ASN A 1 89 ? -8.902 0.826 -5.245 1.00 95.62 89 ASN A N 1
ATOM 699 C CA . ASN A 1 89 ? -9.662 2.065 -5.064 1.00 95.62 89 ASN A CA 1
ATOM 700 C C . ASN A 1 89 ? -10.892 2.168 -5.981 1.00 95.62 89 ASN A C 1
ATOM 702 O O . ASN A 1 89 ? -11.560 3.206 -6.008 1.00 95.62 89 ASN A O 1
ATOM 706 N N . ARG A 1 90 ? -11.246 1.091 -6.697 1.00 93.00 90 ARG A N 1
ATOM 707 C CA . ARG A 1 90 ? -12.448 1.066 -7.535 1.00 93.00 90 ARG A CA 1
ATOM 708 C C . ARG A 1 90 ? -13.706 1.355 -6.724 1.00 93.00 90 ARG A C 1
ATOM 710 O O . ARG A 1 90 ? -13.972 0.746 -5.682 1.00 93.00 90 ARG A O 1
ATOM 717 N N . LYS A 1 91 ? -14.523 2.251 -7.272 1.00 88.06 91 LYS A N 1
ATOM 718 C CA . LYS A 1 91 ? -15.892 2.515 -6.819 1.00 88.06 91 LYS A CA 1
ATOM 719 C C . LYS A 1 91 ? -16.843 1.515 -7.480 1.00 88.06 91 LYS A C 1
ATOM 721 O O . LYS A 1 91 ? -16.545 0.977 -8.541 1.00 88.06 91 LYS A O 1
ATOM 726 N N . GLY A 1 92 ? -17.986 1.260 -6.850 1.00 86.81 92 GLY A N 1
ATOM 727 C CA . GLY A 1 92 ? -18.991 0.340 -7.383 1.00 86.81 92 GLY A CA 1
ATOM 728 C C . GLY A 1 92 ? -19.780 -0.379 -6.298 1.00 86.81 92 GLY A C 1
ATOM 729 O O . GLY A 1 92 ? -19.615 -0.121 -5.095 1.00 86.81 92 GLY A O 1
ATOM 730 N N . LYS A 1 93 ? -20.642 -1.302 -6.734 1.00 89.50 93 LYS A N 1
ATOM 731 C CA . LYS A 1 93 ? -21.455 -2.119 -5.827 1.00 89.50 93 LYS A CA 1
ATOM 732 C C . LYS A 1 93 ? -20.550 -2.971 -4.938 1.00 89.50 93 LYS A C 1
ATOM 734 O O . LYS A 1 93 ? -19.448 -3.348 -5.327 1.00 89.50 93 LYS A O 1
ATOM 739 N N . VAL A 1 94 ? -21.000 -3.254 -3.718 1.00 89.50 94 VAL A N 1
ATOM 740 C CA . VAL A 1 94 ? -20.230 -4.079 -2.769 1.00 89.50 94 VAL A CA 1
ATOM 741 C C . VAL A 1 94 ? -19.983 -5.471 -3.352 1.00 89.50 94 VAL A C 1
ATOM 743 O O . VAL A 1 94 ? -18.856 -5.949 -3.287 1.00 89.50 94 VAL A O 1
ATOM 746 N N . ASP A 1 95 ? -20.989 -6.073 -3.994 1.00 89.06 95 ASP A N 1
ATOM 747 C CA . ASP A 1 95 ? -20.888 -7.408 -4.601 1.00 89.06 95 ASP A CA 1
ATOM 748 C C . ASP A 1 95 ? -19.779 -7.521 -5.648 1.00 89.06 95 ASP A C 1
ATOM 750 O O . ASP A 1 95 ? -19.057 -8.513 -5.682 1.00 89.06 95 ASP A O 1
ATOM 754 N N . GLU A 1 96 ? -19.584 -6.475 -6.451 1.00 90.75 96 GLU A N 1
ATOM 755 C CA . GLU A 1 96 ? -18.527 -6.420 -7.466 1.00 90.75 96 GLU A CA 1
ATOM 756 C C . GLU A 1 96 ? -17.132 -6.267 -6.850 1.00 90.75 96 GLU A C 1
ATOM 758 O O . GLU A 1 96 ? -16.137 -6.566 -7.503 1.00 90.75 96 GLU A O 1
ATOM 763 N N . ARG A 1 97 ? -17.043 -5.804 -5.598 1.00 92.38 97 ARG A N 1
ATOM 764 C CA . ARG A 1 97 ? -15.779 -5.561 -4.888 1.00 92.38 97 ARG A CA 1
ATOM 765 C C . ARG A 1 97 ? -15.392 -6.690 -3.939 1.00 92.38 97 ARG A C 1
ATOM 767 O O . ARG A 1 97 ? -14.213 -6.810 -3.619 1.00 92.38 97 ARG A O 1
ATOM 774 N N . LYS A 1 98 ? -16.332 -7.563 -3.552 1.00 93.69 98 LYS A N 1
ATOM 775 C CA . LYS A 1 98 ? -16.065 -8.776 -2.751 1.00 93.69 98 LYS A CA 1
ATOM 776 C C . LYS A 1 98 ? -14.871 -9.604 -3.252 1.00 93.69 98 LYS A C 1
ATOM 778 O O . LYS A 1 98 ? -14.078 -10.019 -2.409 1.00 93.69 98 LYS A O 1
ATOM 783 N N . PRO A 1 99 ? -14.666 -9.810 -4.570 1.00 94.88 99 PRO A N 1
ATOM 784 C CA . PRO A 1 99 ? -13.527 -10.589 -5.055 1.00 94.88 99 PRO A CA 1
ATOM 785 C C . PRO A 1 99 ? -12.150 -10.024 -4.665 1.00 94.88 99 PRO A C 1
ATOM 787 O O . PRO A 1 99 ? -11.191 -10.785 -4.563 1.00 94.88 99 PRO A O 1
ATOM 790 N N . LEU A 1 100 ? -12.046 -8.720 -4.371 1.00 95.88 100 LEU A N 1
ATOM 791 C CA . LEU A 1 100 ? -10.797 -8.088 -3.923 1.00 95.88 100 LEU A CA 1
ATOM 792 C C . LEU A 1 100 ? -10.320 -8.600 -2.559 1.00 95.88 100 LEU A C 1
ATOM 794 O O . LEU A 1 100 ? -9.149 -8.426 -2.222 1.00 95.88 100 LEU A O 1
ATOM 798 N N . LEU A 1 101 ? -11.183 -9.280 -1.794 1.00 95.44 101 LEU A N 1
ATOM 799 C CA . LEU A 1 101 ? -10.787 -9.931 -0.547 1.00 95.44 101 LEU A CA 1
ATOM 800 C C . LEU A 1 101 ? -9.716 -11.017 -0.747 1.00 95.44 101 LEU A C 1
ATOM 802 O O . LEU A 1 101 ? -9.037 -11.363 0.216 1.00 95.44 101 LEU A O 1
ATOM 806 N N . ILE A 1 102 ? -9.486 -11.490 -1.980 1.00 96.50 102 ILE A N 1
ATOM 807 C CA . ILE A 1 102 ? -8.368 -12.390 -2.304 1.00 96.50 102 ILE A CA 1
ATOM 808 C C . ILE A 1 102 ? -6.999 -11.802 -1.922 1.00 96.50 102 ILE A C 1
ATOM 810 O O . ILE A 1 102 ? -6.071 -12.550 -1.626 1.00 96.50 102 ILE A O 1
ATOM 814 N N . LEU A 1 103 ? -6.865 -10.471 -1.870 1.00 98.06 103 LEU A N 1
ATOM 815 C CA . LEU A 1 103 ? -5.633 -9.795 -1.451 1.00 98.06 103 LEU A CA 1
ATOM 816 C C . LEU A 1 103 ? -5.319 -9.998 0.041 1.00 98.06 103 LEU A C 1
ATOM 818 O O . LEU A 1 103 ? -4.188 -9.772 0.457 1.00 98.06 103 LEU A O 1
ATOM 822 N N . PHE A 1 104 ? -6.283 -10.476 0.835 1.00 97.88 104 PHE A N 1
ATOM 823 C CA . PHE A 1 104 ? -6.085 -10.888 2.229 1.00 97.88 104 PHE A CA 1
ATOM 824 C C . PHE A 1 104 ? -5.724 -12.368 2.376 1.00 97.88 104 PHE A C 1
ATOM 826 O O . PHE A 1 104 ? -5.626 -12.858 3.504 1.00 97.88 104 PHE A O 1
ATOM 833 N N . ASN A 1 105 ? -5.516 -13.096 1.276 1.00 97.25 105 ASN A N 1
ATOM 834 C CA . ASN A 1 105 ? -4.889 -14.412 1.327 1.00 97.25 105 ASN A CA 1
ATOM 835 C C . ASN A 1 105 ? -3.410 -14.286 1.707 1.00 97.25 105 ASN A C 1
ATOM 837 O O . ASN A 1 105 ? -2.823 -13.205 1.660 1.00 97.25 105 ASN A O 1
ATOM 841 N N . THR A 1 106 ? -2.814 -15.409 2.099 1.00 97.38 106 THR A N 1
ATOM 842 C CA . THR A 1 106 ? -1.478 -15.435 2.698 1.00 97.38 106 THR A CA 1
ATOM 843 C C . THR A 1 106 ? -0.421 -14.844 1.771 1.00 97.38 106 THR A C 1
ATOM 845 O O . THR A 1 106 ? 0.271 -13.916 2.171 1.00 97.38 106 THR A O 1
ATOM 848 N N . GLU A 1 107 ? -0.321 -15.306 0.522 1.00 96.94 107 GLU A N 1
ATOM 849 C CA . GLU A 1 107 ? 0.754 -14.860 -0.376 1.00 96.94 107 GLU A CA 1
ATOM 850 C C . GLU A 1 107 ? 0.670 -13.363 -0.734 1.00 96.94 107 GLU A C 1
ATOM 852 O O . GLU A 1 107 ? 1.668 -12.664 -0.528 1.00 96.94 107 GLU A O 1
ATOM 857 N N . PRO A 1 108 ? -0.479 -12.808 -1.190 1.00 98.06 108 PRO A N 1
ATOM 858 C CA . PRO A 1 108 ? -0.557 -11.380 -1.499 1.00 98.06 108 PRO A CA 1
ATOM 859 C C . PRO A 1 108 ? -0.307 -10.496 -0.273 1.00 98.06 108 PRO A C 1
ATOM 861 O O . PRO A 1 108 ? 0.405 -9.495 -0.367 1.00 98.06 108 PRO A O 1
ATOM 864 N N . MET A 1 109 ? -0.842 -10.881 0.891 1.00 98.50 109 MET A N 1
ATOM 865 C CA . MET A 1 109 ? -0.683 -10.098 2.114 1.00 98.50 109 MET A CA 1
ATOM 866 C C . MET A 1 109 ? 0.761 -10.122 2.636 1.00 98.50 109 MET A C 1
ATOM 868 O O . MET A 1 109 ? 1.259 -9.095 3.091 1.00 98.50 109 MET A O 1
ATOM 872 N N . GLN A 1 110 ? 1.472 -11.247 2.512 1.00 98.44 110 GLN A N 1
ATOM 873 C CA . GLN A 1 110 ? 2.902 -11.314 2.842 1.00 98.44 110 GLN A CA 1
ATOM 874 C C . GLN A 1 110 ? 3.756 -10.460 1.898 1.00 98.44 110 GLN A C 1
ATOM 876 O O . GLN A 1 110 ? 4.698 -9.800 2.346 1.00 98.44 110 GLN A O 1
ATOM 881 N N . CYS A 1 111 ? 3.402 -10.401 0.611 1.00 98.62 111 CYS A N 1
ATOM 882 C CA . CYS A 1 111 ? 4.059 -9.494 -0.329 1.00 98.62 111 CYS A CA 1
ATOM 883 C C . CYS A 1 111 ? 3.858 -8.026 0.072 1.00 98.62 111 CYS A C 1
ATOM 885 O O . CYS A 1 111 ? 4.821 -7.262 0.071 1.00 98.62 111 CYS A O 1
ATOM 887 N N . LEU A 1 112 ? 2.629 -7.645 0.446 1.00 98.75 112 LEU A N 1
ATOM 888 C CA . LEU A 1 112 ? 2.293 -6.297 0.919 1.00 98.75 112 LEU A CA 1
ATOM 889 C C . LEU A 1 112 ? 3.022 -5.945 2.220 1.00 98.75 112 LEU A C 1
ATOM 891 O O . LEU A 1 112 ? 3.530 -4.833 2.346 1.00 98.75 112 LEU A O 1
ATOM 895 N N . LEU A 1 113 ? 3.106 -6.878 3.171 1.00 98.75 113 LEU A N 1
ATOM 896 C CA . LEU A 1 113 ? 3.831 -6.674 4.424 1.00 98.75 113 LEU A CA 1
ATOM 897 C C . LEU A 1 113 ? 5.325 -6.463 4.181 1.00 98.75 113 LEU A C 1
ATOM 899 O O . LEU A 1 113 ? 5.899 -5.509 4.704 1.00 98.75 113 LEU A O 1
ATOM 903 N N . THR A 1 114 ? 5.946 -7.338 3.386 1.00 98.56 114 THR A N 1
ATOM 904 C CA . THR A 1 114 ? 7.373 -7.245 3.040 1.00 98.56 114 THR A CA 1
ATOM 905 C C . THR A 1 114 ? 7.665 -5.902 2.370 1.00 98.56 114 THR A C 1
ATOM 907 O O . THR A 1 114 ? 8.546 -5.161 2.812 1.00 98.56 114 THR A O 1
ATOM 910 N N . ALA A 1 115 ? 6.837 -5.518 1.398 1.00 98.44 115 ALA A N 1
ATOM 911 C CA . ALA A 1 115 ? 6.891 -4.225 0.731 1.00 98.44 115 ALA A CA 1
ATOM 912 C C . ALA A 1 115 ? 6.728 -3.042 1.704 1.00 98.44 115 ALA A C 1
ATOM 914 O O . ALA A 1 115 ? 7.485 -2.070 1.644 1.00 98.44 115 ALA A O 1
ATOM 915 N N . ALA A 1 116 ? 5.776 -3.114 2.639 1.00 98.38 116 ALA A N 1
ATOM 916 C CA . ALA A 1 116 ? 5.517 -2.067 3.627 1.00 98.38 116 ALA A CA 1
ATOM 917 C C . ALA A 1 116 ? 6.666 -1.914 4.635 1.00 98.38 116 ALA A C 1
ATOM 919 O O . ALA A 1 116 ? 7.029 -0.786 4.974 1.00 98.38 116 ALA A O 1
ATOM 920 N N . LYS A 1 117 ? 7.289 -3.021 5.053 1.00 97.88 117 LYS A N 1
ATOM 921 C CA . LYS A 1 117 ? 8.408 -3.037 6.006 1.00 97.88 117 LYS A CA 1
ATOM 922 C C . LYS A 1 117 ? 9.768 -2.719 5.391 1.00 97.88 117 LYS A C 1
ATOM 924 O O . LYS A 1 117 ? 10.670 -2.362 6.139 1.00 97.88 117 LYS A O 1
ATOM 929 N N . ASN A 1 118 ? 9.929 -2.817 4.071 1.00 96.31 118 ASN A N 1
ATOM 930 C CA . ASN A 1 118 ? 11.201 -2.510 3.416 1.00 96.31 118 ASN A CA 1
ATOM 931 C C . ASN A 1 118 ? 11.605 -1.039 3.674 1.00 96.31 118 ASN A C 1
ATOM 933 O O . ASN A 1 118 ? 10.923 -0.148 3.161 1.00 96.31 118 ASN A O 1
ATOM 937 N N . PRO A 1 119 ? 12.671 -0.746 4.439 1.00 89.00 119 PRO A N 1
ATOM 938 C CA . PRO A 1 119 ? 13.031 0.631 4.774 1.00 89.00 119 PRO A CA 1
ATOM 939 C C . PRO A 1 119 ? 13.503 1.426 3.547 1.00 89.00 119 PRO A C 1
ATOM 941 O O . PRO A 1 119 ? 13.288 2.633 3.486 1.00 89.00 119 PRO A O 1
ATOM 944 N N . GLY A 1 120 ? 14.070 0.746 2.544 1.00 88.88 120 GLY A N 1
ATOM 945 C CA . GLY A 1 120 ? 14.786 1.366 1.430 1.00 88.88 120 GLY A CA 1
ATOM 946 C C . GLY A 1 120 ? 15.913 2.289 1.883 1.00 88.88 120 GLY A C 1
ATOM 947 O O . GLY A 1 120 ? 16.440 2.154 2.985 1.00 88.88 120 GLY A O 1
ATOM 948 N N . SER A 1 121 ? 16.275 3.230 1.014 1.00 86.00 121 SER A N 1
ATOM 949 C CA . SER A 1 121 ? 17.234 4.295 1.308 1.00 86.00 121 SER A CA 1
ATOM 950 C C . SER A 1 121 ? 16.535 5.649 1.269 1.00 86.00 121 SER A C 1
ATOM 952 O O . SER A 1 121 ? 15.733 5.902 0.375 1.00 86.00 121 SER A O 1
ATOM 954 N N . ILE A 1 122 ? 16.871 6.545 2.202 1.00 81.62 122 ILE A N 1
ATOM 955 C CA . ILE A 1 122 ? 16.352 7.926 2.226 1.00 81.62 122 ILE A CA 1
ATOM 956 C C . ILE A 1 122 ? 16.774 8.694 0.964 1.00 81.62 122 ILE A C 1
ATOM 958 O O . ILE A 1 122 ? 16.053 9.574 0.507 1.00 81.62 122 ILE A O 1
ATOM 962 N N . MET A 1 123 ? 17.925 8.340 0.385 1.00 83.62 123 MET A N 1
ATOM 963 C CA . MET A 1 123 ? 18.439 8.952 -0.845 1.00 83.62 123 MET A CA 1
ATOM 964 C C . MET A 1 123 ? 17.767 8.413 -2.115 1.00 83.62 123 MET A C 1
ATOM 966 O O . MET A 1 123 ? 18.011 8.932 -3.200 1.00 83.62 123 MET A O 1
ATOM 970 N N . ASP A 1 124 ? 16.953 7.363 -2.001 1.00 90.75 124 ASP A N 1
ATOM 971 C CA . ASP A 1 124 ? 16.222 6.791 -3.126 1.00 90.75 124 ASP A CA 1
ATOM 972 C C . ASP A 1 124 ? 14.836 7.440 -3.235 1.00 90.75 124 ASP A C 1
ATOM 974 O O . ASP A 1 124 ? 13.836 6.976 -2.674 1.00 90.75 124 ASP A O 1
ATOM 978 N N . GLU A 1 125 ? 14.780 8.542 -3.983 1.00 90.38 125 GLU A N 1
ATOM 979 C CA . GLU A 1 125 ? 13.536 9.261 -4.269 1.00 90.38 125 GLU A CA 1
ATOM 980 C C . GLU A 1 125 ? 12.485 8.359 -4.935 1.00 90.38 125 GLU A C 1
ATOM 982 O O . GLU A 1 125 ? 11.289 8.489 -4.654 1.00 90.38 125 GLU A O 1
ATOM 987 N N . GLN A 1 126 ? 12.903 7.407 -5.779 1.00 93.44 126 GLN A N 1
ATOM 988 C CA . GLN A 1 126 ? 11.981 6.495 -6.458 1.00 93.44 126 GLN A CA 1
ATOM 989 C C . GLN A 1 126 ? 11.339 5.523 -5.469 1.00 93.44 126 GLN A C 1
ATOM 991 O O . GLN A 1 126 ? 10.122 5.309 -5.513 1.00 93.44 126 GLN A O 1
ATOM 996 N N . HIS A 1 127 ? 12.122 4.975 -4.537 1.00 95.12 127 HIS A N 1
ATOM 997 C CA . HIS A 1 127 ? 11.590 4.150 -3.453 1.00 95.12 127 HIS A CA 1
ATOM 998 C C . HIS A 1 127 ? 10.641 4.942 -2.552 1.00 95.12 127 HIS A C 1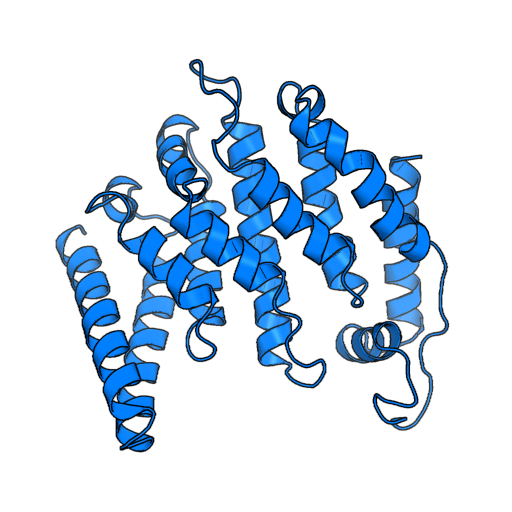
ATOM 1000 O O . HIS A 1 127 ? 9.591 4.436 -2.150 1.00 95.12 127 HIS A O 1
ATOM 1006 N N . TYR A 1 128 ? 10.949 6.208 -2.275 1.00 95.44 128 TYR A N 1
ATOM 1007 C CA . TYR A 1 128 ? 10.072 7.057 -1.475 1.00 95.44 128 TYR A CA 1
ATOM 1008 C C . TYR A 1 128 ? 8.734 7.363 -2.174 1.00 95.44 128 TYR A C 1
ATOM 1010 O O . TYR A 1 128 ? 7.665 7.261 -1.558 1.00 95.44 128 TYR A O 1
ATOM 1018 N N . LEU A 1 129 ? 8.753 7.64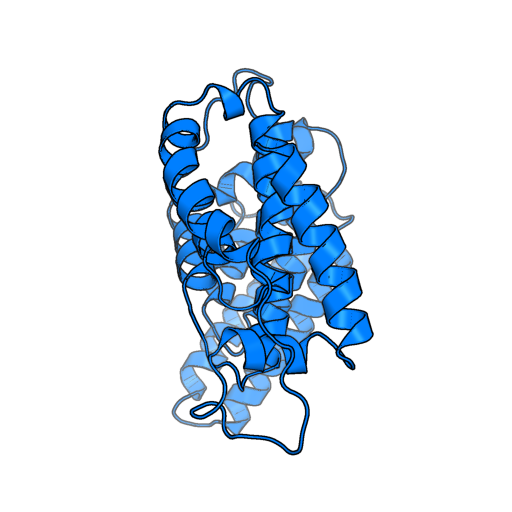7 -3.482 1.00 95.88 129 LEU A N 1
ATOM 1019 C CA . LEU A 1 129 ? 7.540 7.773 -4.301 1.00 95.88 129 LEU A CA 1
ATOM 1020 C C . LEU A 1 129 ? 6.734 6.469 -4.324 1.00 95.88 129 LEU A C 1
ATOM 1022 O O . LEU A 1 129 ? 5.507 6.487 -4.187 1.00 95.88 129 LEU A O 1
ATOM 1026 N N . TYR A 1 130 ? 7.416 5.330 -4.428 1.00 97.94 130 TYR A N 1
ATOM 1027 C CA . TYR A 1 130 ? 6.796 4.016 -4.307 1.00 97.94 130 TYR A CA 1
ATOM 1028 C C . TYR A 1 130 ? 6.112 3.830 -2.950 1.00 97.94 130 TYR A C 1
ATOM 1030 O O . TYR A 1 130 ? 4.945 3.438 -2.911 1.00 97.94 130 TYR A O 1
ATOM 1038 N N . LYS A 1 131 ? 6.754 4.201 -1.839 1.00 98.00 131 LYS A N 1
ATOM 1039 C CA . LYS A 1 131 ? 6.132 4.153 -0.508 1.00 98.00 131 LYS A CA 1
ATOM 1040 C C . LYS A 1 131 ? 4.883 5.021 -0.413 1.00 98.00 131 LYS A C 1
ATOM 1042 O O . LYS A 1 131 ? 3.882 4.553 0.140 1.00 98.00 131 LYS A O 1
ATOM 1047 N N . LYS A 1 132 ? 4.911 6.238 -0.973 1.00 97.38 132 LYS A N 1
ATOM 1048 C CA . LYS A 1 132 ? 3.735 7.126 -1.075 1.00 97.38 132 LYS A CA 1
ATOM 1049 C C . LYS A 1 132 ? 2.609 6.482 -1.889 1.00 97.38 132 LYS A C 1
ATOM 1051 O O . LYS A 1 132 ? 1.438 6.666 -1.563 1.00 97.38 132 LYS A O 1
ATOM 1056 N N . LYS A 1 133 ? 2.932 5.693 -2.918 1.00 98.31 133 LYS A N 1
ATOM 1057 C CA . LYS A 1 133 ? 1.937 4.947 -3.699 1.00 98.31 133 LYS A CA 1
ATOM 1058 C C . LYS A 1 133 ? 1.404 3.719 -2.954 1.00 98.31 133 LYS A C 1
ATOM 1060 O O . LYS A 1 133 ? 0.196 3.497 -2.940 1.00 98.31 133 LYS A O 1
ATOM 1065 N N . LEU A 1 134 ? 2.262 2.953 -2.288 1.00 98.75 134 LEU A N 1
ATOM 1066 C CA . LEU A 1 134 ? 1.883 1.729 -1.583 1.00 98.75 134 LEU A CA 1
ATOM 1067 C C . LEU A 1 134 ? 0.929 2.001 -0.402 1.00 98.75 134 LEU A C 1
ATOM 1069 O O . LEU A 1 134 ? -0.014 1.236 -0.205 1.00 98.75 134 LEU A O 1
ATOM 1073 N N . ILE A 1 135 ? 1.057 3.125 0.316 1.00 98.50 135 ILE A N 1
ATOM 1074 C CA . ILE A 1 135 ? 0.056 3.492 1.340 1.00 98.50 135 ILE A CA 1
ATOM 1075 C C . ILE A 1 135 ? -1.329 3.780 0.733 1.00 98.50 135 ILE A C 1
ATOM 1077 O O . ILE A 1 135 ? -2.340 3.528 1.383 1.00 98.50 135 ILE A O 1
ATOM 1081 N N . GLN A 1 136 ? -1.415 4.217 -0.531 1.00 98.38 136 GLN A N 1
ATOM 1082 C CA . GLN A 1 136 ? -2.698 4.364 -1.238 1.00 98.38 136 GLN A CA 1
ATOM 1083 C C . GLN A 1 136 ? -3.320 3.003 -1.580 1.00 98.38 136 GLN A C 1
ATOM 1085 O O . GLN A 1 136 ? -4.544 2.865 -1.541 1.00 98.38 136 GLN A O 1
ATOM 1090 N N . VAL A 1 137 ? -2.496 1.984 -1.859 1.00 98.75 137 VAL A N 1
ATOM 1091 C CA . VAL A 1 137 ? -2.962 0.595 -2.010 1.00 98.75 137 VAL A CA 1
ATOM 1092 C C . VAL A 1 137 ? -3.551 0.098 -0.689 1.00 98.75 137 VAL A C 1
ATOM 1094 O O . VAL A 1 137 ? -4.685 -0.380 -0.654 1.00 98.75 137 VAL A O 1
ATOM 1097 N N . LEU A 1 138 ? -2.821 0.267 0.419 1.00 98.75 138 LEU A N 1
ATOM 1098 C CA . LEU A 1 138 ? -3.314 -0.095 1.752 1.00 98.75 138 LEU A CA 1
ATOM 1099 C C . LEU A 1 138 ? -4.582 0.695 2.122 1.00 98.75 138 LEU A C 1
ATOM 1101 O O . LEU A 1 138 ? -5.501 0.137 2.717 1.00 98.75 138 LEU A O 1
ATOM 1105 N N . GLY A 1 139 ? -4.676 1.963 1.712 1.00 98.44 139 GLY A N 1
ATOM 1106 C CA . GLY A 1 139 ? -5.864 2.803 1.879 1.00 98.44 139 GLY A CA 1
ATOM 1107 C C . GLY A 1 139 ? -7.092 2.275 1.141 1.00 98.44 139 GLY A C 1
ATOM 1108 O O . GLY A 1 139 ? -8.182 2.184 1.719 1.00 98.44 139 GLY A O 1
ATOM 1109 N N . GLY A 1 140 ? -6.913 1.852 -0.111 1.00 98.00 140 GLY A N 1
ATOM 1110 C CA . GLY A 1 140 ? -7.968 1.201 -0.882 1.00 98.00 140 GLY A CA 1
ATOM 1111 C C . GLY A 1 140 ? -8.418 -0.104 -0.232 1.00 98.00 140 GLY A C 1
ATOM 1112 O O . GLY A 1 140 ? -9.613 -0.308 -0.030 1.00 98.00 140 GLY A O 1
ATOM 1113 N N . LEU A 1 141 ? -7.476 -0.942 0.212 1.00 98.12 141 LEU A N 1
ATOM 1114 C CA . LEU A 1 141 ? -7.782 -2.170 0.954 1.00 98.12 141 LEU A CA 1
ATOM 1115 C C . LEU A 1 141 ? -8.536 -1.897 2.262 1.00 98.12 141 LEU A C 1
ATOM 1117 O O . LEU A 1 141 ? -9.548 -2.547 2.513 1.00 98.12 141 LEU A O 1
ATOM 1121 N N . SER A 1 142 ? -8.120 -0.899 3.048 1.00 97.94 142 SER A N 1
ATOM 1122 C CA . SER A 1 142 ? -8.826 -0.465 4.265 1.00 97.94 142 SER A CA 1
ATOM 1123 C C . SER A 1 142 ? -10.276 -0.089 3.956 1.00 97.94 142 SER A C 1
ATOM 1125 O O . SER A 1 142 ? -11.207 -0.507 4.649 1.00 97.94 142 SER A O 1
ATOM 1127 N N . THR A 1 143 ? -10.485 0.639 2.857 1.00 96.44 143 THR A N 1
ATOM 1128 C CA . THR A 1 143 ? -11.819 1.014 2.376 1.00 96.44 143 THR A CA 1
ATOM 1129 C C . THR A 1 143 ? -12.644 -0.210 1.979 1.00 96.44 143 THR A C 1
ATOM 1131 O O . THR A 1 143 ? -13.839 -0.262 2.286 1.00 96.44 143 THR A O 1
ATOM 1134 N N . GLN A 1 144 ? -12.033 -1.210 1.333 1.00 95.19 144 GLN A N 1
ATOM 1135 C CA . GLN A 1 144 ? -12.719 -2.459 0.996 1.00 95.19 144 GLN A CA 1
ATOM 1136 C C . GLN A 1 144 ? -13.131 -3.230 2.252 1.00 95.19 144 GLN A C 1
ATOM 1138 O O . GLN A 1 144 ? -14.296 -3.610 2.357 1.00 95.19 144 GLN A O 1
ATOM 1143 N N . ILE A 1 145 ? -12.242 -3.378 3.240 1.00 95.19 145 ILE A N 1
ATOM 1144 C CA . ILE A 1 145 ? -12.574 -4.017 4.522 1.00 95.19 145 ILE A CA 1
ATOM 1145 C C . ILE A 1 145 ? -13.769 -3.317 5.172 1.00 95.19 145 ILE A C 1
ATOM 1147 O O . ILE A 1 145 ? -14.780 -3.959 5.448 1.00 95.19 145 ILE A O 1
ATOM 1151 N N . CYS A 1 146 ? -13.689 -1.996 5.351 1.00 95.25 146 CYS A N 1
ATOM 1152 C CA . CYS A 1 146 ? -14.745 -1.220 6.003 1.00 95.25 146 CYS A CA 1
ATOM 1153 C C . CYS A 1 146 ? -16.068 -1.256 5.220 1.00 95.25 146 CYS A C 1
ATOM 1155 O O . CYS A 1 146 ? -17.143 -1.108 5.796 1.00 95.25 146 CYS A O 1
ATOM 1157 N N . SER A 1 147 ? -16.009 -1.450 3.900 1.00 93.69 147 SER A N 1
ATOM 1158 C CA . SER A 1 147 ? -17.197 -1.528 3.047 1.00 93.69 147 SER A CA 1
ATOM 1159 C C . SER A 1 147 ? -17.859 -2.903 3.038 1.00 93.69 147 SER A C 1
ATOM 1161 O O . SER A 1 147 ? -19.067 -2.959 2.795 1.00 93.69 147 SER A O 1
ATOM 1163 N N . ILE A 1 148 ? -17.082 -3.979 3.198 1.00 93.69 148 ILE A N 1
ATOM 1164 C CA . ILE A 1 148 ? -17.501 -5.362 2.927 1.00 93.69 148 ILE A CA 1
ATOM 1165 C C . ILE A 1 148 ? -17.714 -6.158 4.224 1.00 93.69 148 ILE A C 1
ATOM 1167 O O . ILE A 1 148 ? -18.649 -6.954 4.289 1.00 93.69 148 ILE A O 1
ATOM 1171 N N . TRP A 1 149 ? -16.895 -5.946 5.260 1.00 93.50 149 TRP A N 1
ATOM 1172 C CA . TRP A 1 149 ? -17.003 -6.688 6.520 1.00 93.50 149 TRP A CA 1
ATOM 1173 C C . TRP A 1 149 ? -18.372 -6.456 7.169 1.00 93.50 149 TRP A C 1
ATOM 1175 O O . TRP A 1 149 ? -18.772 -5.321 7.435 1.00 93.50 149 TRP A O 1
ATOM 1185 N N . GLY A 1 150 ? -19.083 -7.555 7.426 1.00 87.06 150 GLY A N 1
ATOM 1186 C CA . GLY A 1 150 ? -20.386 -7.600 8.084 1.00 87.06 150 GLY A CA 1
ATOM 1187 C C . GLY A 1 150 ? -21.560 -7.550 7.114 1.00 87.06 150 GLY A C 1
ATOM 1188 O O . GLY A 1 150 ? -22.701 -7.710 7.537 1.00 87.06 150 GLY A O 1
ATOM 1189 N N . LYS A 1 151 ? -21.301 -7.376 5.814 1.00 88.12 151 LYS A N 1
ATOM 1190 C CA . LYS A 1 151 ? -22.317 -7.527 4.769 1.00 88.12 151 LYS A CA 1
ATOM 1191 C C . LYS A 1 151 ? -22.351 -8.965 4.285 1.00 88.12 151 LYS A C 1
ATOM 1193 O O . LYS A 1 151 ? -21.305 -9.586 4.121 1.00 88.12 151 LYS A O 1
ATOM 1198 N N . ASP A 1 152 ? -23.553 -9.484 4.058 1.00 85.75 152 ASP A N 1
ATOM 1199 C CA . ASP A 1 152 ? -23.787 -10.821 3.496 1.00 85.75 152 ASP A CA 1
ATOM 1200 C C . ASP A 1 152 ? -23.048 -11.946 4.243 1.00 85.75 152 ASP A C 1
ATOM 1202 O O . ASP A 1 152 ? -22.533 -12.882 3.637 1.00 85.75 152 ASP A O 1
ATOM 1206 N N . GLY A 1 153 ? -22.945 -11.822 5.571 1.00 83.38 153 GLY A N 1
ATOM 1207 C CA . GLY A 1 153 ? -22.262 -12.798 6.424 1.00 83.38 153 GLY A CA 1
ATOM 1208 C C . GLY A 1 153 ? -20.735 -12.810 6.297 1.00 83.38 153 GLY A C 1
ATOM 1209 O O . GLY A 1 153 ? -20.093 -13.699 6.851 1.00 83.38 153 GLY A O 1
ATOM 1210 N N . ILE A 1 154 ? -20.133 -11.841 5.596 1.00 90.69 154 ILE A N 1
ATOM 1211 C CA . ILE A 1 154 ? -18.678 -11.762 5.449 1.00 90.69 154 ILE A CA 1
ATOM 1212 C C . ILE A 1 154 ? -18.043 -11.380 6.786 1.00 90.69 154 ILE A C 1
ATOM 1214 O O . ILE A 1 154 ? -18.279 -10.296 7.328 1.00 90.69 154 ILE A O 1
ATOM 1218 N N . SER A 1 155 ? -17.211 -12.281 7.299 1.00 90.56 155 SER A N 1
ATOM 1219 C CA . SER A 1 155 ? -16.454 -12.117 8.535 1.00 90.56 155 SER A CA 1
ATOM 1220 C C . SER A 1 155 ? -15.110 -11.414 8.312 1.00 90.56 155 SER A C 1
ATOM 1222 O O . SER A 1 155 ? -14.763 -11.003 7.203 1.00 90.56 155 SER A O 1
ATOM 1224 N N . ARG A 1 156 ? -14.321 -11.324 9.387 1.00 94.50 156 ARG A N 1
ATOM 1225 C CA . ARG A 1 156 ? -12.930 -10.865 9.359 1.00 94.50 156 ARG A CA 1
ATOM 1226 C C . ARG A 1 156 ? -12.117 -11.573 8.259 1.00 94.50 156 ARG A C 1
ATOM 1228 O O . ARG A 1 156 ? -12.147 -12.805 8.214 1.00 94.50 156 ARG A O 1
ATOM 1235 N N . PRO A 1 157 ? -11.339 -10.843 7.438 1.00 94.38 157 PRO A N 1
ATOM 1236 C CA . PRO A 1 157 ? -10.405 -11.449 6.489 1.00 94.38 157 PRO A CA 1
ATOM 1237 C C . PRO A 1 157 ? -9.295 -12.262 7.182 1.00 94.38 157 PRO A C 1
ATOM 1239 O O . PRO A 1 157 ? -8.803 -11.868 8.239 1.00 94.38 157 PRO A O 1
ATOM 1242 N N . ASN A 1 158 ? -8.848 -13.360 6.564 1.00 91.62 158 ASN A N 1
ATOM 1243 C CA . ASN A 1 158 ? -7.907 -14.320 7.167 1.00 91.62 158 ASN A CA 1
ATOM 1244 C C . ASN A 1 158 ? -6.613 -13.680 7.705 1.00 91.62 158 ASN A C 1
ATOM 1246 O O . ASN A 1 158 ? -6.246 -13.911 8.853 1.00 91.62 158 ASN A O 1
ATOM 1250 N N . ASN A 1 159 ? -5.943 -12.843 6.906 1.00 97.75 159 ASN A N 1
ATOM 1251 C CA . ASN A 1 159 ? -4.670 -12.210 7.278 1.00 97.75 159 ASN A CA 1
ATOM 1252 C C . ASN A 1 159 ? -4.843 -10.749 7.727 1.00 97.75 159 ASN A C 1
ATOM 1254 O O . ASN A 1 159 ? -4.011 -9.889 7.434 1.00 97.75 159 ASN A O 1
ATOM 1258 N N . PHE A 1 160 ? -5.938 -10.447 8.433 1.00 98.19 160 PHE A N 1
ATOM 1259 C CA . PHE A 1 160 ? -6.216 -9.091 8.909 1.00 98.19 160 PHE A CA 1
ATOM 1260 C C . PHE A 1 160 ? -5.127 -8.550 9.854 1.00 98.19 160 PHE A C 1
ATOM 1262 O O . PHE A 1 160 ? -4.738 -7.395 9.727 1.00 98.19 160 PHE A O 1
ATOM 1269 N N . SER A 1 161 ? -4.554 -9.389 10.725 1.00 98.44 161 SER A N 1
ATOM 1270 C CA . SER A 1 161 ? -3.430 -8.987 11.593 1.00 98.44 161 SER A CA 1
ATOM 1271 C C . SER A 1 161 ? -2.215 -8.523 10.781 1.00 98.44 161 SER A C 1
ATOM 1273 O O . SER A 1 161 ? -1.640 -7.477 11.060 1.00 98.44 161 SER A O 1
ATOM 1275 N N . THR A 1 162 ? -1.855 -9.264 9.730 1.00 98.69 162 THR A N 1
ATOM 1276 C CA . THR A 1 162 ? -0.733 -8.926 8.842 1.00 98.69 162 THR A CA 1
ATOM 1277 C C . THR A 1 162 ? -0.985 -7.626 8.080 1.00 98.69 162 THR A C 1
ATOM 1279 O O . THR A 1 162 ? -0.074 -6.822 7.895 1.00 98.69 162 THR A O 1
ATOM 1282 N N . PHE A 1 163 ? -2.235 -7.376 7.688 1.00 98.75 163 PHE A N 1
ATOM 1283 C CA . PHE A 1 163 ? -2.630 -6.102 7.094 1.00 98.75 163 PHE A CA 1
ATOM 1284 C C . PHE A 1 163 ? -2.449 -4.925 8.066 1.00 98.75 163 PHE A C 1
ATOM 1286 O O . PHE A 1 163 ? -1.878 -3.901 7.689 1.00 98.75 163 PHE A O 1
ATOM 1293 N N . LEU A 1 164 ? -2.881 -5.075 9.323 1.00 98.69 164 LEU A N 1
ATOM 1294 C CA . LEU A 1 164 ? -2.677 -4.052 10.355 1.00 98.69 164 LEU A CA 1
ATOM 1295 C C . LEU A 1 164 ? -1.193 -3.809 10.629 1.00 98.69 164 LEU A C 1
ATOM 1297 O O . LEU A 1 164 ? -0.779 -2.665 10.786 1.00 98.69 164 LEU A O 1
ATOM 1301 N N . GLU A 1 165 ? -0.379 -4.862 10.616 1.00 98.62 165 GLU A N 1
ATOM 1302 C CA . GLU A 1 165 ? 1.071 -4.752 10.757 1.00 98.62 165 GLU A CA 1
ATOM 1303 C C . GLU A 1 165 ? 1.715 -3.968 9.599 1.00 98.62 165 GLU A C 1
ATOM 1305 O O . GLU A 1 165 ? 2.611 -3.152 9.828 1.00 98.62 165 GLU A O 1
ATOM 1310 N N . ALA A 1 166 ? 1.222 -4.139 8.368 1.00 98.69 166 ALA A N 1
ATOM 1311 C CA . ALA A 1 166 ? 1.665 -3.346 7.222 1.00 98.69 166 ALA A CA 1
ATOM 1312 C C . ALA A 1 166 ? 1.322 -1.852 7.387 1.00 98.69 166 ALA A C 1
ATOM 1314 O O . ALA A 1 166 ? 2.162 -0.996 7.114 1.00 98.69 166 ALA A O 1
ATOM 1315 N N . ILE A 1 167 ? 0.126 -1.516 7.885 1.00 98.56 167 ILE A N 1
ATOM 1316 C CA . ILE A 1 167 ? -0.261 -0.119 8.172 1.00 98.56 167 ILE A CA 1
ATOM 1317 C C . ILE A 1 167 ? 0.549 0.450 9.350 1.00 98.56 167 ILE A C 1
ATOM 1319 O O . ILE A 1 167 ? 0.962 1.616 9.335 1.00 98.56 167 ILE A O 1
ATOM 1323 N N . LEU A 1 168 ? 0.811 -0.362 10.375 1.00 98.44 168 LEU A N 1
ATOM 1324 C CA . LEU A 1 168 ? 1.606 0.041 11.531 1.00 98.44 168 LEU A CA 1
ATOM 1325 C C . LEU A 1 168 ? 3.046 0.387 11.126 1.00 98.44 168 LEU A C 1
ATOM 1327 O O . LEU A 1 168 ? 3.589 1.374 11.622 1.00 98.44 168 LEU A O 1
ATOM 1331 N N . ALA A 1 169 ? 3.632 -0.339 10.165 1.00 98.19 169 ALA A N 1
ATOM 1332 C CA . ALA A 1 169 ? 4.949 -0.015 9.611 1.00 98.19 169 ALA A CA 1
ATOM 1333 C C . ALA A 1 169 ? 5.008 1.418 9.045 1.00 98.19 169 ALA A C 1
ATOM 1335 O O . ALA A 1 169 ? 5.989 2.127 9.266 1.00 98.19 169 ALA A O 1
ATOM 1336 N N . TYR A 1 170 ? 3.934 1.882 8.396 1.00 97.75 170 TYR A N 1
ATOM 1337 C CA . TYR A 1 170 ? 3.818 3.276 7.958 1.00 97.75 170 TYR A CA 1
ATOM 1338 C C . TYR A 1 170 ? 3.646 4.244 9.125 1.00 97.75 170 TYR A C 1
ATOM 1340 O O . TYR A 1 170 ? 4.291 5.287 9.150 1.00 97.75 170 TYR A O 1
ATOM 1348 N N . SER A 1 171 ? 2.829 3.891 10.117 1.00 96.38 171 SER A N 1
ATOM 1349 C CA . SER A 1 171 ? 2.603 4.731 11.305 1.00 96.38 171 SER A CA 1
ATOM 1350 C C . SER A 1 171 ? 3.901 4.968 12.096 1.00 96.38 171 SER A C 1
ATOM 1352 O O . SER A 1 171 ? 4.102 6.042 12.660 1.00 96.38 171 SER A O 1
ATOM 1354 N N . ASN A 1 172 ? 4.809 3.987 12.089 1.00 95.19 172 ASN A N 1
ATOM 1355 C CA . ASN A 1 172 ? 6.129 4.058 12.716 1.00 95.19 172 ASN A CA 1
ATOM 1356 C C . ASN A 1 172 ? 7.218 4.693 11.822 1.00 95.19 172 ASN A C 1
ATOM 1358 O O . ASN A 1 172 ? 8.366 4.849 12.245 1.00 95.19 172 ASN A O 1
ATOM 1362 N N . HIS A 1 173 ? 6.896 5.050 10.577 1.00 94.88 173 HIS A N 1
ATOM 1363 C CA . HIS A 1 173 ? 7.879 5.538 9.615 1.00 94.88 173 HIS A CA 1
ATOM 1364 C C . HIS A 1 173 ? 8.471 6.895 10.035 1.00 94.88 173 HIS A C 1
ATOM 1366 O O . HIS A 1 173 ? 7.811 7.709 10.686 1.00 94.88 173 HIS A O 1
ATOM 1372 N N . LYS A 1 174 ? 9.734 7.174 9.676 1.00 92.19 174 LYS A N 1
ATOM 1373 C CA . LYS A 1 174 ? 10.416 8.425 10.062 1.00 92.19 174 LYS A CA 1
ATOM 1374 C C . LYS A 1 174 ? 9.859 9.655 9.348 1.00 92.19 174 LYS A C 1
ATOM 1376 O O . LYS A 1 174 ? 9.602 10.648 10.025 1.00 92.19 174 LYS A O 1
ATOM 1381 N N . SER A 1 175 ? 9.574 9.561 8.043 1.00 92.81 175 SER A N 1
ATOM 1382 C CA . SER A 1 175 ? 8.801 10.586 7.317 1.00 92.81 175 SER A CA 1
ATOM 1383 C C . SER A 1 175 ? 7.462 10.847 8.007 1.00 92.81 175 SER A C 1
ATOM 1385 O O . SER A 1 175 ? 6.627 9.944 8.130 1.00 92.81 175 SER A O 1
ATOM 1387 N N . LEU A 1 176 ? 7.255 12.101 8.414 1.00 91.69 176 LEU A N 1
ATOM 1388 C CA . LEU A 1 176 ? 5.994 12.564 8.981 1.00 91.69 176 LEU A CA 1
ATOM 1389 C C . LEU A 1 176 ? 4.848 12.437 7.970 1.00 91.69 176 LEU A C 1
ATOM 1391 O O . LEU A 1 176 ? 3.742 12.073 8.355 1.00 91.69 176 LEU A O 1
ATOM 1395 N N . SER A 1 177 ? 5.119 12.674 6.686 1.00 93.19 177 SER A N 1
ATOM 1396 C CA . SER A 1 177 ? 4.131 12.612 5.606 1.00 93.19 177 SER A CA 1
ATOM 1397 C C . SER A 1 177 ? 3.611 11.190 5.393 1.00 93.19 177 SER A C 1
ATOM 1399 O O . SER A 1 177 ? 2.400 10.976 5.292 1.00 93.19 177 SER A O 1
ATOM 1401 N N . LEU A 1 178 ? 4.506 10.193 5.386 1.00 95.38 178 LEU A N 1
ATOM 1402 C CA . LEU A 1 178 ? 4.113 8.783 5.295 1.00 95.38 178 LEU A CA 1
ATOM 1403 C C . LEU A 1 178 ? 3.381 8.308 6.552 1.00 95.38 178 LEU A C 1
ATOM 1405 O O . LEU A 1 178 ? 2.342 7.659 6.428 1.00 95.38 178 LEU A O 1
ATOM 1409 N N . ALA A 1 179 ? 3.870 8.674 7.740 1.00 95.12 179 ALA A N 1
ATOM 1410 C CA . ALA A 1 179 ? 3.199 8.342 8.995 1.00 95.12 179 ALA A CA 1
ATOM 1411 C C . ALA A 1 179 ? 1.792 8.952 9.060 1.00 95.12 179 ALA A C 1
ATOM 1413 O O . ALA A 1 179 ? 0.821 8.257 9.348 1.00 95.12 179 ALA A O 1
ATOM 1414 N N . HIS A 1 180 ? 1.653 10.229 8.698 1.00 93.94 180 HIS A N 1
ATOM 1415 C CA . HIS A 1 180 ? 0.361 10.907 8.650 1.00 93.94 180 HIS A CA 1
ATOM 1416 C C . HIS A 1 180 ? -0.600 10.280 7.632 1.00 93.94 180 HIS A C 1
ATOM 1418 O O . HIS A 1 180 ? -1.801 10.202 7.887 1.00 93.94 180 HIS A O 1
ATOM 1424 N N . SER A 1 181 ? -0.085 9.794 6.498 1.00 95.50 181 SER A N 1
ATOM 1425 C CA . SER A 1 181 ? -0.892 9.140 5.460 1.00 95.50 181 SER A CA 1
ATOM 1426 C C . SER A 1 181 ? -1.530 7.826 5.926 1.00 95.50 181 SER A C 1
ATOM 1428 O O . SER A 1 181 ? -2.526 7.403 5.344 1.00 95.50 181 SER A O 1
ATOM 1430 N N . ALA A 1 182 ? -1.012 7.197 6.989 1.00 96.75 182 ALA A N 1
ATOM 1431 C CA . ALA A 1 182 ? -1.628 6.019 7.599 1.00 96.75 182 ALA A CA 1
ATOM 1432 C C . ALA A 1 182 ? -2.826 6.359 8.504 1.00 96.75 182 ALA A C 1
ATOM 1434 O O . ALA A 1 182 ? -3.702 5.518 8.695 1.00 96.75 182 ALA A O 1
ATOM 1435 N N . ASN A 1 183 ? -2.921 7.583 9.035 1.00 93.94 183 ASN A N 1
ATOM 1436 C CA . ASN A 1 183 ? -3.980 7.943 9.985 1.00 93.94 1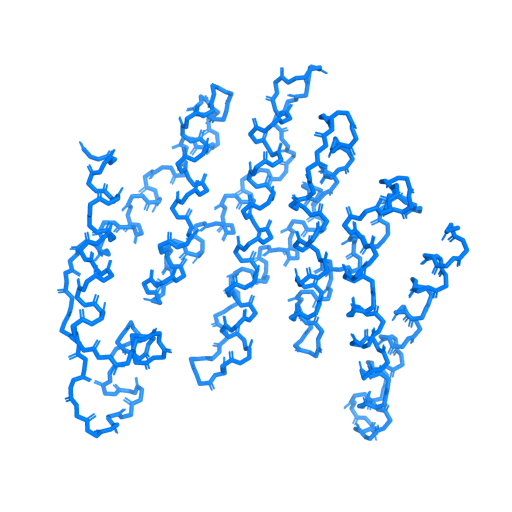83 ASN A CA 1
ATOM 1437 C C . ASN A 1 183 ? -5.395 7.770 9.429 1.00 93.94 183 ASN A C 1
ATOM 1439 O O . ASN A 1 183 ? -6.214 7.157 10.109 1.00 93.94 183 ASN A O 1
ATOM 1443 N N . PRO A 1 184 ? -5.731 8.235 8.207 1.00 95.06 184 PRO A N 1
ATOM 1444 C CA . PRO A 1 184 ? -7.076 8.044 7.674 1.00 95.06 184 PRO A CA 1
ATOM 1445 C C . PRO A 1 184 ? -7.518 6.572 7.630 1.00 95.06 184 PRO A C 1
ATOM 1447 O O . PRO A 1 184 ? -8.711 6.304 7.774 1.00 95.06 184 PRO A O 1
ATOM 1450 N N . LEU A 1 185 ? -6.582 5.624 7.486 1.00 97.56 185 LEU A N 1
ATOM 1451 C CA . LEU A 1 185 ? -6.873 4.188 7.486 1.00 97.56 185 LEU A CA 1
ATOM 1452 C C . LEU A 1 185 ? -7.326 3.740 8.879 1.00 97.56 185 LEU A C 1
ATOM 1454 O O . LEU A 1 185 ? -8.427 3.202 9.008 1.00 97.56 185 LEU A O 1
ATOM 1458 N N . TRP A 1 186 ? -6.545 4.041 9.923 1.00 97.06 186 TRP A N 1
ATOM 1459 C CA . TRP A 1 186 ? -6.927 3.774 11.317 1.00 97.06 186 TRP A CA 1
ATOM 1460 C C . TRP A 1 186 ? -8.268 4.413 11.669 1.00 97.06 186 TRP A C 1
ATOM 1462 O O . TRP A 1 186 ? -9.151 3.753 12.210 1.00 97.06 186 TRP A O 1
ATOM 1472 N N . ASN A 1 187 ? -8.467 5.664 11.260 1.00 94.31 187 ASN A N 1
ATOM 1473 C CA . ASN A 1 187 ? -9.687 6.422 11.528 1.00 94.31 187 ASN A CA 1
ATOM 1474 C C . ASN A 1 187 ? -10.913 5.775 10.880 1.00 94.31 187 ASN A C 1
ATOM 1476 O O . ASN A 1 187 ? -11.986 5.745 11.479 1.00 94.31 187 ASN A O 1
ATOM 1480 N N . SER A 1 188 ? -10.766 5.272 9.651 1.00 95.62 188 SER A N 1
ATOM 1481 C CA . SER A 1 188 ? -11.848 4.578 8.950 1.00 95.62 188 SER A CA 1
ATOM 1482 C C . SER A 1 188 ? -12.246 3.281 9.657 1.00 95.62 188 SER A C 1
ATOM 1484 O O . SER A 1 188 ? -13.436 3.004 9.796 1.00 95.62 188 SER A O 1
ATOM 1486 N N . MET A 1 189 ? -11.265 2.538 10.174 1.00 97.00 189 MET A N 1
ATOM 1487 C CA . MET A 1 189 ? -11.479 1.284 10.895 1.00 97.00 189 MET A CA 1
ATOM 1488 C C . MET A 1 189 ? -12.058 1.508 12.298 1.00 97.00 189 MET A C 1
ATOM 1490 O O . MET A 1 189 ? -12.986 0.805 12.689 1.00 97.00 189 MET A O 1
ATOM 1494 N N . LEU A 1 190 ? -11.598 2.535 13.020 1.00 95.75 190 LEU A N 1
ATOM 1495 C CA . LEU A 1 190 ? -12.151 2.940 14.320 1.00 95.75 190 LEU A CA 1
ATOM 1496 C C . LEU A 1 190 ? -13.626 3.351 14.232 1.00 95.75 190 LEU A C 1
ATOM 1498 O O . LEU A 1 190 ? -14.385 3.121 15.166 1.00 95.75 190 LEU A O 1
ATOM 1502 N N . LYS A 1 191 ? -14.039 3.950 13.110 1.00 95.00 191 LYS A N 1
ATOM 1503 C CA . LYS A 1 191 ? -15.433 4.351 12.863 1.00 95.00 191 LYS A CA 1
ATOM 1504 C C . LYS A 1 191 ? -16.310 3.221 12.323 1.00 95.00 191 LYS A C 1
ATOM 1506 O O . LYS A 1 191 ? -17.511 3.414 12.175 1.00 95.00 191 LYS A O 1
ATOM 1511 N N . ASN A 1 192 ? -15.731 2.075 11.968 1.00 95.88 192 ASN A N 1
ATOM 1512 C CA . ASN A 1 192 ? -16.481 0.953 11.426 1.00 95.88 192 ASN A CA 1
ATOM 1513 C C . ASN A 1 192 ? -16.990 0.048 12.555 1.00 95.88 192 ASN A C 1
ATOM 1515 O O . ASN A 1 192 ? -16.197 -0.442 13.356 1.00 95.88 192 ASN A O 1
ATOM 1519 N N . ASP A 1 193 ? -18.293 -0.231 12.587 1.00 93.69 193 ASP A N 1
ATOM 1520 C CA . ASP A 1 193 ? -18.933 -0.987 13.676 1.00 93.69 193 ASP A CA 1
ATOM 1521 C C . ASP A 1 193 ? -18.371 -2.401 13.880 1.00 93.69 193 ASP A C 1
ATOM 1523 O O . ASP A 1 193 ? -18.305 -2.883 15.011 1.00 93.69 193 ASP A O 1
ATOM 1527 N N . ASN A 1 194 ? -17.963 -3.069 12.798 1.00 95.06 194 ASN A N 1
ATOM 1528 C CA . ASN A 1 194 ? -17.441 -4.432 12.865 1.00 95.06 194 ASN A CA 1
ATOM 1529 C C . ASN A 1 194 ? -15.952 -4.438 13.214 1.00 95.06 194 ASN A C 1
ATOM 1531 O O . ASN A 1 194 ? -15.530 -5.182 14.096 1.00 95.06 194 ASN A O 1
ATOM 1535 N N . VAL A 1 195 ? -15.162 -3.593 12.546 1.00 96.50 195 VAL A N 1
ATOM 1536 C CA . VAL A 1 195 ? -13.707 -3.547 12.747 1.00 96.50 195 VAL A CA 1
ATOM 1537 C C . VAL A 1 195 ? -13.358 -3.000 14.132 1.00 96.50 195 VAL A C 1
ATOM 1539 O O . VAL A 1 195 ? -12.515 -3.572 14.813 1.00 96.50 195 VAL A O 1
ATOM 1542 N N . SER A 1 196 ? -14.032 -1.942 14.589 1.00 96.38 196 SER A N 1
ATOM 1543 C CA . SER A 1 196 ? -13.752 -1.298 15.884 1.00 96.38 196 SER A CA 1
ATOM 1544 C C . SER A 1 196 ? -13.961 -2.209 17.098 1.00 96.38 196 SER A C 1
ATOM 1546 O O . SER A 1 196 ? -13.400 -1.951 18.159 1.00 96.38 196 SER A O 1
ATOM 1548 N N . ARG A 1 197 ? -14.747 -3.281 16.949 1.00 95.75 197 ARG A N 1
ATOM 1549 C CA . ARG A 1 197 ? -15.025 -4.274 17.999 1.00 95.75 197 ARG A CA 1
ATOM 1550 C C . ARG A 1 197 ? -14.213 -5.557 17.837 1.00 95.75 197 ARG A C 1
ATOM 1552 O O . ARG A 1 197 ? -14.300 -6.439 18.689 1.00 95.75 197 ARG A O 1
ATOM 1559 N N . ASP A 1 198 ? -13.457 -5.690 16.749 1.00 97.50 198 ASP A N 1
ATOM 1560 C CA . ASP A 1 198 ? -12.673 -6.887 16.491 1.00 97.50 198 ASP A CA 1
ATOM 1561 C C . ASP A 1 198 ? -11.492 -6.991 17.476 1.00 97.50 198 ASP A C 1
ATOM 1563 O O . ASP A 1 198 ? -10.702 -6.050 17.596 1.00 97.50 198 ASP A O 1
ATOM 1567 N N . PRO A 1 199 ? -11.307 -8.140 18.153 1.00 97.56 199 PRO A N 1
ATOM 1568 C CA . PRO A 1 199 ? -10.222 -8.307 19.117 1.00 97.56 199 PRO A CA 1
ATOM 1569 C C . PRO A 1 199 ? -8.820 -8.128 18.522 1.00 97.56 199 PRO A C 1
ATOM 1571 O O . PRO A 1 199 ? -7.933 -7.626 19.212 1.00 97.56 199 PRO A O 1
ATOM 1574 N N . ILE A 1 200 ? -8.602 -8.515 17.255 1.00 97.81 200 ILE A N 1
ATOM 1575 C CA . ILE A 1 200 ? -7.297 -8.326 16.608 1.00 97.81 200 ILE A CA 1
ATOM 1576 C C . ILE A 1 200 ? -7.074 -6.836 16.384 1.00 97.81 200 ILE A C 1
ATOM 1578 O O . ILE A 1 200 ? -6.027 -6.334 16.779 1.00 97.81 200 ILE A O 1
ATOM 1582 N N . PHE A 1 201 ? -8.054 -6.108 15.845 1.00 98.19 201 PHE A N 1
ATOM 1583 C CA . PHE A 1 201 ? -7.939 -4.659 15.678 1.00 98.19 201 PHE A CA 1
ATOM 1584 C C . PHE A 1 201 ? -7.606 -3.942 16.991 1.00 98.19 201 PHE A C 1
ATOM 1586 O O . PHE A 1 201 ? -6.639 -3.181 17.058 1.00 98.19 201 PHE A O 1
ATOM 1593 N N . LEU A 1 202 ? -8.358 -4.243 18.053 1.00 98.00 202 LEU A N 1
ATOM 1594 C CA . LEU A 1 202 ? -8.159 -3.646 19.374 1.00 98.00 202 LEU A CA 1
ATOM 1595 C C . LEU A 1 202 ? -6.757 -3.913 19.941 1.00 98.00 202 LEU A C 1
ATOM 1597 O O . LEU A 1 202 ? -6.186 -3.035 20.587 1.00 98.00 202 LEU A O 1
ATOM 1601 N N . SER A 1 203 ? -6.163 -5.076 19.654 1.00 98.06 203 SER A N 1
ATOM 1602 C CA . SER A 1 203 ? -4.802 -5.404 20.105 1.00 98.06 203 SER A CA 1
ATOM 1603 C C . SER A 1 203 ? -3.703 -4.529 19.477 1.00 98.06 203 SER A C 1
ATOM 1605 O O . SER A 1 203 ? -2.630 -4.381 20.064 1.00 98.06 203 SER A O 1
ATOM 1607 N N . TYR A 1 204 ? -3.969 -3.904 18.322 1.00 98.19 204 TYR A N 1
ATOM 1608 C CA . TYR A 1 204 ? -3.023 -3.013 17.638 1.00 98.19 204 TYR A CA 1
ATOM 1609 C C . TYR A 1 204 ? -3.132 -1.550 18.085 1.00 98.19 204 TYR A C 1
ATOM 1611 O O . TYR A 1 204 ? -2.184 -0.791 17.880 1.00 98.19 204 TYR A O 1
ATOM 1619 N N . ILE A 1 205 ? -4.235 -1.141 18.725 1.00 96.50 205 ILE A N 1
ATOM 1620 C CA . ILE A 1 205 ? -4.443 0.256 19.146 1.00 96.50 205 ILE A CA 1
ATOM 1621 C C . ILE A 1 205 ? -3.319 0.766 20.064 1.00 96.50 205 ILE A C 1
ATOM 1623 O O . ILE A 1 205 ? -2.786 1.837 19.774 1.00 96.50 205 ILE A O 1
ATOM 1627 N N . PRO A 1 206 ? -2.868 0.029 21.103 1.00 96.31 206 PRO A N 1
ATOM 1628 C CA . PRO A 1 206 ? -1.762 0.493 21.941 1.00 96.31 206 PRO A CA 1
ATOM 1629 C C . PRO A 1 206 ? -0.462 0.704 21.155 1.00 96.31 206 PRO A C 1
ATOM 1631 O O . PRO A 1 206 ? 0.237 1.689 21.377 1.00 96.31 206 PRO A O 1
ATOM 1634 N N . GLN A 1 207 ? -0.153 -0.188 20.207 1.00 96.62 207 GLN A N 1
ATOM 1635 C CA . GLN A 1 207 ? 1.052 -0.090 19.377 1.00 96.62 207 GLN A CA 1
ATOM 1636 C C . GLN A 1 207 ? 0.971 1.113 18.434 1.00 96.62 207 GLN A C 1
ATOM 1638 O O . GLN A 1 207 ? 1.927 1.874 18.300 1.00 96.62 207 GLN A O 1
ATOM 1643 N N . TRP A 1 208 ? -0.193 1.328 17.820 1.00 95.31 208 TRP A N 1
ATOM 1644 C CA . TRP A 1 208 ? -0.437 2.493 16.978 1.00 95.31 208 TRP A CA 1
ATOM 1645 C C . TRP A 1 208 ? -0.282 3.804 17.761 1.00 95.31 208 TRP A C 1
ATOM 1647 O O . TRP A 1 208 ? 0.417 4.710 17.300 1.00 95.31 208 TRP A O 1
ATOM 1657 N N . VAL A 1 209 ? -0.848 3.891 18.970 1.00 93.00 209 VAL A N 1
ATOM 1658 C CA . VAL A 1 209 ? -0.689 5.054 19.860 1.00 93.00 209 VAL A CA 1
ATOM 1659 C C . VAL A 1 209 ? 0.785 5.280 20.213 1.00 93.00 209 VAL A C 1
ATOM 1661 O O . VAL A 1 209 ? 1.267 6.407 20.125 1.00 93.00 209 VAL A O 1
ATOM 1664 N N . GLN A 1 210 ? 1.538 4.224 20.534 1.00 93.06 210 GLN A N 1
ATOM 1665 C CA . GLN A 1 210 ? 2.978 4.324 20.812 1.00 93.06 210 GLN A CA 1
ATOM 1666 C C . GLN A 1 210 ? 3.787 4.844 19.614 1.00 93.06 210 GLN A C 1
ATOM 1668 O O . GLN A 1 210 ? 4.703 5.644 19.801 1.00 93.06 210 GLN A O 1
ATOM 1673 N N . CYS A 1 211 ? 3.450 4.439 18.387 1.00 91.19 211 CYS A N 1
ATOM 1674 C CA . CYS A 1 211 ? 4.122 4.925 17.178 1.00 91.19 211 CYS A CA 1
ATOM 1675 C C . CYS A 1 211 ? 3.790 6.390 16.855 1.00 91.19 211 CYS A C 1
ATOM 1677 O O . CYS A 1 211 ? 4.625 7.116 16.310 1.00 91.19 211 CYS A O 1
ATOM 1679 N N . THR A 1 212 ? 2.571 6.826 17.170 1.00 87.69 212 THR A N 1
ATOM 1680 C CA . THR A 1 212 ? 2.038 8.126 16.739 1.00 87.69 212 THR A CA 1
ATOM 1681 C C . THR A 1 212 ? 2.191 9.231 17.772 1.00 87.69 212 THR A C 1
ATOM 1683 O O . THR A 1 212 ? 2.417 10.376 17.383 1.00 87.69 212 THR A O 1
ATOM 1686 N N . ALA A 1 213 ? 2.167 8.922 19.070 1.00 86.75 213 ALA A N 1
ATOM 1687 C CA . ALA A 1 213 ? 2.342 9.916 20.130 1.00 86.75 213 ALA A CA 1
ATOM 1688 C C . ALA A 1 213 ? 3.645 10.739 19.989 1.00 86.75 213 ALA A C 1
ATOM 1690 O O . ALA A 1 213 ? 3.575 11.968 20.073 1.00 86.75 213 ALA A O 1
ATOM 1691 N N . PRO A 1 214 ? 4.816 10.148 19.659 1.00 86.94 214 PRO A N 1
ATOM 1692 C CA . PRO A 1 214 ? 6.036 10.924 19.421 1.00 86.94 214 PRO A CA 1
ATOM 1693 C C . PRO A 1 214 ? 5.936 11.895 18.235 1.00 86.94 214 PRO A C 1
ATOM 1695 O O . PRO A 1 214 ? 6.690 12.862 18.175 1.00 86.94 214 PRO A O 1
ATOM 1698 N N . LYS A 1 215 ? 5.013 11.671 17.287 1.00 85.50 215 LYS A N 1
ATOM 1699 C CA . LYS A 1 215 ? 4.820 12.525 16.100 1.00 85.50 215 LYS A CA 1
ATOM 1700 C C . LYS A 1 215 ? 4.092 13.836 16.409 1.00 85.50 215 LYS A C 1
ATOM 1702 O O . LYS A 1 215 ? 4.043 14.706 15.547 1.00 85.50 215 LYS A O 1
ATOM 1707 N N . ILE A 1 216 ? 3.541 13.982 17.616 1.00 82.88 216 ILE A N 1
ATOM 1708 C CA . ILE A 1 216 ? 2.885 15.209 18.099 1.00 82.88 216 ILE A CA 1
ATOM 1709 C C . ILE A 1 216 ? 3.919 16.222 18.616 1.00 82.88 216 ILE A C 1
ATOM 1711 O O . ILE A 1 216 ? 3.629 17.418 18.709 1.00 82.88 216 ILE A O 1
ATOM 1715 N N . ILE A 1 217 ? 5.136 15.765 18.921 1.00 82.62 217 ILE A N 1
ATOM 1716 C CA . ILE A 1 217 ? 6.234 16.607 19.394 1.00 82.62 217 ILE A CA 1
ATOM 1717 C C . ILE A 1 217 ? 6.929 17.228 18.179 1.00 82.62 217 ILE A C 1
ATOM 1719 O O . ILE A 1 217 ? 7.469 16.517 17.329 1.00 82.62 217 ILE A O 1
ATOM 1723 N N . LYS A 1 218 ? 6.901 18.564 18.082 1.00 77.38 218 LYS A N 1
ATOM 1724 C CA . LYS A 1 218 ? 7.537 19.288 16.974 1.00 77.38 218 LYS A CA 1
ATOM 1725 C C . LYS A 1 218 ? 9.052 19.167 17.092 1.00 77.38 218 LYS A C 1
ATOM 1727 O O . LYS A 1 218 ? 9.603 19.413 18.162 1.00 77.38 218 LYS A O 1
ATOM 1732 N N . PHE A 1 219 ? 9.718 18.840 15.989 1.00 81.12 219 PHE A N 1
ATOM 1733 C CA . PHE A 1 219 ? 11.167 18.984 15.860 1.00 81.12 219 PHE A CA 1
ATOM 1734 C C . PHE A 1 219 ? 11.498 20.184 14.967 1.00 81.12 219 PHE A C 1
ATOM 1736 O O . PHE A 1 219 ? 10.658 20.639 14.188 1.00 81.12 219 PHE A O 1
ATOM 1743 N N . ASN A 1 220 ? 12.717 20.708 15.096 1.00 79.25 220 ASN A N 1
ATOM 1744 C CA . ASN A 1 220 ? 13.155 21.866 14.322 1.00 79.25 220 ASN A CA 1
ATOM 1745 C C . ASN A 1 220 ? 13.363 21.483 12.857 1.00 79.25 220 ASN A C 1
ATOM 1747 O O . ASN A 1 220 ? 14.031 20.489 12.560 1.00 79.25 220 ASN A O 1
ATOM 1751 N N . TYR A 1 221 ? 12.820 22.291 11.950 1.00 80.38 221 TYR A N 1
ATOM 1752 C CA . TYR A 1 221 ? 13.102 22.135 10.532 1.00 80.38 221 TYR A CA 1
ATOM 1753 C C . TYR A 1 221 ? 14.592 22.430 10.281 1.00 80.38 221 TYR A C 1
ATOM 1755 O O . TYR A 1 221 ? 15.119 23.410 10.810 1.00 80.38 221 TYR A O 1
ATOM 1763 N N . PRO A 1 222 ? 15.316 21.590 9.528 1.00 77.00 222 PRO A N 1
ATOM 1764 C CA . PRO A 1 222 ? 16.745 21.792 9.315 1.00 77.00 222 PRO A CA 1
ATOM 1765 C C . PRO A 1 222 ? 17.015 22.958 8.341 1.00 77.00 222 PRO A C 1
ATOM 1767 O O . PRO A 1 222 ? 16.966 22.785 7.123 1.00 77.00 222 PRO A O 1
ATOM 1770 N N . VAL A 1 223 ? 17.360 24.135 8.873 1.00 66.00 223 VAL A N 1
ATOM 1771 C CA . VAL A 1 223 ? 17.713 25.345 8.102 1.00 66.00 223 VAL A CA 1
ATOM 1772 C C . VAL A 1 223 ? 19.221 25.361 7.776 1.00 66.00 223 VAL A C 1
ATOM 1774 O O . VAL A 1 223 ? 20.044 25.279 8.683 1.00 66.00 223 VAL A O 1
ATOM 1777 N N . GLY A 1 224 ? 19.611 25.466 6.493 1.00 61.53 224 GLY A N 1
ATOM 1778 C CA . GLY A 1 224 ? 21.019 25.629 6.060 1.00 61.53 224 GLY A CA 1
ATOM 1779 C C . GLY A 1 224 ? 21.519 24.659 4.970 1.00 61.53 224 GLY A C 1
ATOM 1780 O O . GLY A 1 224 ? 20.827 23.700 4.608 1.00 61.53 224 GLY A O 1
ATOM 1781 N N . LYS A 1 225 ? 22.735 24.917 4.436 1.00 53.53 225 LYS A N 1
ATOM 1782 C CA . LYS A 1 225 ? 23.399 24.079 3.410 1.00 53.53 225 LYS A CA 1
ATOM 1783 C C . LYS A 1 225 ? 23.622 22.665 3.942 1.00 53.53 225 LYS A C 1
ATOM 1785 O O . LYS A 1 225 ? 24.174 22.510 5.022 1.00 53.53 225 LYS A O 1
ATOM 1790 N N . SER A 1 226 ? 23.174 21.694 3.148 1.00 50.38 226 SER A N 1
ATOM 1791 C CA . SER A 1 226 ? 23.118 20.245 3.354 1.00 50.38 226 SER A CA 1
ATOM 1792 C C . SER A 1 226 ? 24.100 19.687 4.392 1.00 50.38 226 SER A C 1
ATOM 1794 O O . SER A 1 226 ? 25.207 19.304 4.018 1.00 50.38 226 SER A O 1
ATOM 1796 N N . PRO A 1 227 ? 23.694 19.571 5.668 1.00 49.06 227 PRO A N 1
ATOM 1797 C CA . PRO A 1 227 ? 24.325 18.593 6.531 1.00 49.06 227 PRO A CA 1
ATOM 1798 C C . PRO A 1 227 ? 24.084 17.202 5.929 1.00 49.06 227 PRO A C 1
ATOM 1800 O O . PRO A 1 227 ? 23.046 16.954 5.300 1.00 49.06 227 PRO A O 1
ATOM 1803 N N . THR A 1 228 ? 25.065 16.319 6.049 1.00 53.12 228 THR A N 1
ATOM 1804 C CA . THR A 1 228 ? 24.946 14.933 5.572 1.00 53.12 228 THR A CA 1
ATOM 1805 C C . THR A 1 228 ? 23.807 14.218 6.315 1.00 53.12 228 THR A C 1
ATOM 1807 O O . THR A 1 228 ? 23.416 14.627 7.407 1.00 53.12 228 THR A O 1
ATOM 1810 N N . ALA A 1 229 ? 23.233 13.150 5.747 1.00 51.88 229 ALA A N 1
ATOM 1811 C CA . ALA A 1 229 ? 22.164 12.384 6.411 1.00 51.88 229 ALA A CA 1
ATOM 1812 C C . ALA A 1 229 ? 22.587 11.809 7.784 1.00 51.88 229 ALA A C 1
ATOM 1814 O O . ALA A 1 229 ? 21.735 11.437 8.581 1.00 51.88 229 ALA A O 1
ATOM 1815 N N . GLU A 1 230 ? 23.891 11.763 8.069 1.00 51.47 230 GLU A N 1
ATOM 1816 C CA . GLU A 1 230 ? 24.455 11.392 9.371 1.00 51.47 230 GLU A CA 1
ATOM 1817 C C . GLU A 1 230 ? 24.369 12.533 10.406 1.00 51.47 230 GLU A C 1
ATOM 1819 O O . GLU A 1 230 ? 24.263 12.274 11.602 1.00 51.47 230 GLU A O 1
ATOM 1824 N N . GLU A 1 231 ? 24.351 13.794 9.961 1.00 50.75 231 GLU A N 1
ATOM 1825 C CA . GLU A 1 231 ? 24.253 14.995 10.807 1.00 50.75 231 GLU A CA 1
ATOM 1826 C C . GLU A 1 231 ? 22.794 15.407 11.086 1.00 50.75 231 GLU A C 1
ATOM 1828 O O . GLU A 1 231 ? 22.510 16.086 12.075 1.00 50.75 231 GLU A O 1
ATOM 1833 N N . ILE A 1 232 ? 21.850 14.985 10.236 1.00 60.66 232 ILE A N 1
ATOM 1834 C CA . ILE A 1 232 ? 20.412 15.246 10.370 1.00 60.66 232 ILE A CA 1
ATOM 1835 C C . ILE A 1 232 ? 19.700 13.927 10.663 1.00 60.66 232 ILE A C 1
ATOM 1837 O O . ILE A 1 232 ? 19.647 13.059 9.801 1.00 60.66 232 ILE A O 1
ATOM 1841 N N . GLY A 1 233 ? 19.077 13.779 11.836 1.00 74.69 233 GLY A N 1
ATOM 1842 C CA . GLY A 1 233 ? 18.259 12.591 12.114 1.00 74.69 233 GLY A CA 1
ATOM 1843 C C . GLY A 1 233 ? 17.234 12.323 10.997 1.00 74.69 233 GLY A C 1
ATOM 1844 O O . GLY A 1 233 ? 16.656 13.261 10.451 1.00 74.69 233 GLY A O 1
ATOM 1845 N N . GLU A 1 234 ? 16.977 11.050 10.671 1.00 83.12 234 GLU A N 1
ATOM 1846 C CA . GLU A 1 234 ? 16.215 10.626 9.476 1.00 83.12 234 GLU A CA 1
ATOM 1847 C C . GLU A 1 234 ? 14.889 11.382 9.249 1.00 83.12 234 GLU A C 1
ATOM 1849 O O . GLU A 1 234 ? 14.530 11.699 8.116 1.00 83.12 234 GLU A O 1
ATOM 1854 N N . SER A 1 235 ? 14.157 11.718 10.318 1.00 85.75 235 SER A N 1
ATOM 1855 C CA . SER A 1 235 ? 12.907 12.494 10.242 1.00 85.75 235 SER A CA 1
ATOM 1856 C C . SER A 1 235 ? 13.090 13.872 9.593 1.00 85.75 235 SER A C 1
ATOM 1858 O O . SER A 1 235 ? 12.219 14.326 8.855 1.00 85.75 235 SER A O 1
ATOM 1860 N N . ALA A 1 236 ? 14.214 14.536 9.860 1.00 85.38 236 ALA A N 1
ATOM 1861 C CA . ALA A 1 236 ? 14.523 15.848 9.312 1.00 85.38 236 ALA A CA 1
ATOM 1862 C C . ALA A 1 236 ? 1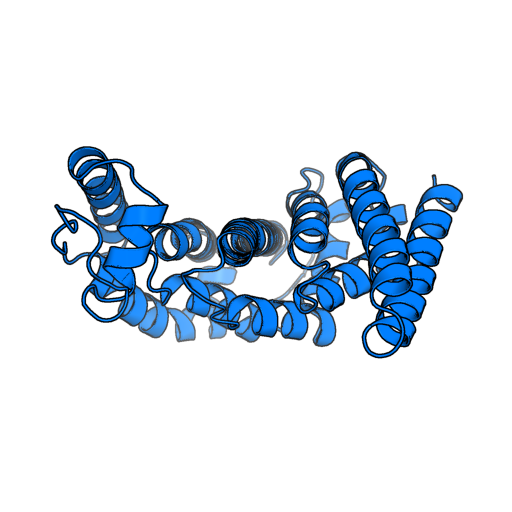5.086 15.759 7.880 1.00 85.38 236 ALA A C 1
ATOM 1864 O O . ALA A 1 236 ? 14.836 16.664 7.087 1.00 85.38 236 ALA A O 1
ATOM 1865 N N . ALA A 1 237 ? 15.723 14.644 7.498 1.00 87.06 237 ALA A N 1
ATOM 1866 C CA . ALA A 1 237 ? 16.048 14.374 6.095 1.00 87.06 237 ALA A CA 1
ATOM 1867 C C . ALA A 1 237 ? 14.772 14.246 5.242 1.00 87.06 237 ALA A C 1
ATOM 1869 O O . ALA A 1 237 ? 14.649 14.909 4.216 1.00 87.06 237 ALA A O 1
ATOM 1870 N N . TYR A 1 238 ? 13.773 13.492 5.714 1.00 89.75 238 TYR A N 1
ATOM 1871 C CA . TYR A 1 238 ? 12.473 13.413 5.037 1.00 89.75 238 TYR A CA 1
ATOM 1872 C C . TYR A 1 238 ? 11.728 14.750 4.992 1.00 89.75 238 TYR A C 1
ATOM 1874 O O . TYR A 1 238 ? 11.058 15.027 4.002 1.00 89.75 238 TYR A O 1
ATOM 1882 N N . ALA A 1 239 ? 11.857 15.595 6.021 1.00 89.12 239 ALA A N 1
ATOM 1883 C CA . ALA A 1 239 ? 11.259 16.927 5.994 1.00 89.12 239 ALA A CA 1
ATOM 1884 C C . ALA A 1 239 ? 11.807 17.775 4.831 1.00 89.12 239 ALA A C 1
ATOM 1886 O O . ALA A 1 239 ? 11.024 18.418 4.147 1.00 89.12 239 ALA A O 1
ATOM 1887 N N . LYS A 1 240 ? 13.112 17.713 4.536 1.00 87.50 240 LYS A N 1
ATOM 1888 C CA . LYS A 1 240 ? 13.686 18.415 3.372 1.00 87.50 240 LYS A CA 1
ATOM 1889 C C . LYS A 1 240 ? 13.230 17.863 2.020 1.00 87.50 240 LYS A C 1
ATOM 1891 O O . LYS A 1 240 ? 13.313 18.569 1.027 1.00 87.50 240 LYS A O 1
ATOM 1896 N N . ILE A 1 241 ? 12.828 16.593 1.968 1.00 88.62 241 ILE A N 1
ATOM 1897 C CA . ILE A 1 241 ? 12.316 15.964 0.740 1.00 88.62 241 ILE A CA 1
ATOM 1898 C C . ILE A 1 241 ? 10.854 16.364 0.500 1.00 88.62 241 ILE A C 1
ATOM 1900 O O . ILE A 1 241 ? 10.418 16.462 -0.642 1.00 88.62 241 ILE A O 1
ATOM 1904 N N . ASP A 1 242 ? 10.076 16.527 1.571 1.00 90.38 242 ASP A N 1
ATOM 1905 C CA . ASP A 1 242 ? 8.634 16.754 1.482 1.00 90.38 242 ASP A CA 1
ATOM 1906 C C . ASP A 1 242 ? 8.218 18.226 1.458 1.00 90.38 242 ASP A C 1
ATOM 1908 O O . ASP A 1 242 ? 7.117 18.498 0.986 1.00 90.38 242 ASP A O 1
ATOM 1912 N N . TYR A 1 243 ? 9.038 19.129 2.000 1.00 90.56 243 TYR A N 1
ATOM 1913 C CA . TYR A 1 243 ? 8.687 20.534 2.199 1.00 90.56 243 TYR A CA 1
ATOM 1914 C C . TYR A 1 243 ? 9.795 21.443 1.674 1.00 90.56 243 TYR A C 1
ATOM 1916 O O . TYR A 1 243 ? 10.979 21.188 1.901 1.00 90.56 243 TYR A O 1
ATOM 1924 N N . ASP A 1 244 ? 9.404 22.541 1.037 1.00 87.69 244 ASP A N 1
ATOM 1925 C CA . ASP A 1 244 ? 10.342 23.516 0.482 1.00 87.69 244 ASP A CA 1
ATOM 1926 C C . ASP A 1 244 ? 10.844 24.497 1.557 1.00 87.69 244 ASP A C 1
ATOM 1928 O O . ASP A 1 244 ? 11.938 25.059 1.439 1.00 87.69 244 ASP A O 1
ATOM 1932 N N . SER A 1 245 ? 10.071 24.705 2.634 1.00 88.06 245 SER A N 1
ATOM 1933 C CA . SER A 1 245 ? 10.386 25.680 3.687 1.00 88.06 245 SER A CA 1
ATOM 1934 C C . SER A 1 245 ? 9.934 25.273 5.099 1.00 88.06 245 SER A C 1
ATOM 1936 O O . SER A 1 245 ? 9.122 24.364 5.296 1.00 88.06 245 SER A O 1
ATOM 1938 N N . GLU A 1 246 ? 10.451 25.980 6.113 1.00 88.38 246 GLU A N 1
ATOM 1939 C CA . GLU A 1 246 ? 10.040 25.794 7.512 1.00 88.38 246 GLU A CA 1
ATOM 1940 C C . GLU A 1 246 ? 8.572 26.186 7.738 1.00 88.38 246 GLU A C 1
ATOM 1942 O O . GLU A 1 246 ? 7.881 25.567 8.554 1.00 88.38 246 GLU A O 1
ATOM 1947 N N . GLU A 1 247 ? 8.082 27.200 7.025 1.00 90.25 247 GLU A N 1
ATOM 1948 C CA . GLU A 1 247 ? 6.694 27.652 7.093 1.00 90.25 247 GLU A CA 1
ATOM 1949 C C . GLU A 1 247 ? 5.745 26.568 6.580 1.00 90.25 247 GLU A C 1
ATOM 1951 O O . GLU A 1 247 ? 4.743 26.277 7.238 1.00 90.25 247 GLU A O 1
ATOM 1956 N N . GLU A 1 248 ? 6.082 25.926 5.457 1.00 90.81 248 GLU A N 1
ATOM 1957 C CA . GLU A 1 248 ? 5.297 24.822 4.900 1.00 90.81 248 GLU A CA 1
ATOM 1958 C C . GLU A 1 248 ? 5.278 23.622 5.854 1.00 90.81 248 GLU A C 1
ATOM 1960 O O . GLU A 1 248 ? 4.205 23.123 6.213 1.00 90.81 248 GLU A O 1
ATOM 1965 N N . PHE A 1 249 ? 6.453 23.215 6.347 1.00 89.94 249 PHE A N 1
ATOM 1966 C CA . PHE A 1 249 ? 6.559 22.146 7.336 1.00 89.94 249 PHE A CA 1
ATOM 1967 C C . PHE A 1 249 ? 5.748 22.462 8.599 1.00 89.94 249 PHE A C 1
ATOM 1969 O O . PHE A 1 249 ? 5.021 21.609 9.109 1.00 89.94 249 PHE A O 1
ATOM 1976 N N . SER A 1 250 ? 5.826 23.697 9.099 1.00 89.44 250 SER A N 1
ATOM 1977 C CA . SER A 1 250 ? 5.089 24.133 10.287 1.00 89.44 250 SER A CA 1
ATOM 1978 C C . SER A 1 250 ? 3.577 24.118 10.064 1.00 89.44 250 SER A C 1
ATOM 1980 O O . SER A 1 250 ? 2.842 23.657 10.940 1.00 89.44 250 SER A O 1
ATOM 1982 N N . ALA A 1 251 ? 3.107 24.569 8.899 1.00 90.31 251 ALA A N 1
ATOM 1983 C CA . ALA A 1 251 ? 1.694 24.536 8.538 1.00 90.31 251 ALA A CA 1
ATOM 1984 C C . ALA A 1 251 ? 1.169 23.095 8.452 1.00 90.31 251 ALA A C 1
ATOM 1986 O O . ALA A 1 251 ? 0.110 22.789 9.008 1.00 90.31 251 ALA A O 1
ATOM 1987 N N . PHE A 1 252 ? 1.922 22.193 7.818 1.00 89.44 252 PHE A N 1
ATOM 1988 C CA . PHE A 1 252 ? 1.571 20.776 7.768 1.00 89.44 252 PHE A CA 1
ATOM 1989 C C . PHE A 1 252 ? 1.575 20.143 9.165 1.00 89.44 252 PHE A C 1
ATOM 1991 O O . PHE A 1 252 ? 0.625 19.460 9.546 1.00 89.44 252 PHE A O 1
ATOM 1998 N N . PHE A 1 253 ? 2.603 20.414 9.969 1.00 88.31 253 PHE A N 1
ATOM 1999 C CA . PHE A 1 253 ? 2.732 19.880 11.320 1.00 88.31 253 PHE A CA 1
ATOM 2000 C C . PHE A 1 253 ? 1.549 20.266 12.223 1.00 88.31 253 PHE A C 1
ATOM 2002 O O . PHE A 1 253 ? 1.026 19.422 12.952 1.00 88.31 253 PHE A O 1
ATOM 2009 N N . LEU A 1 254 ? 1.054 21.504 12.128 1.00 86.69 254 LEU A N 1
ATOM 2010 C CA . LEU A 1 254 ? -0.151 21.929 12.849 1.00 86.69 254 LEU A CA 1
ATOM 2011 C C . LEU A 1 254 ? -1.380 21.096 12.455 1.00 86.69 254 LEU A C 1
ATOM 2013 O O . LEU A 1 254 ? -2.141 20.667 13.324 1.00 86.69 254 LEU A O 1
ATOM 2017 N N . GLN A 1 255 ? -1.560 20.793 11.164 1.00 85.88 255 GLN A N 1
ATOM 2018 C CA . GLN A 1 255 ? -2.647 19.911 10.717 1.00 85.88 255 GLN A CA 1
ATOM 2019 C C . GLN A 1 255 ? -2.500 18.500 11.292 1.00 85.88 255 GLN A C 1
ATOM 2021 O O . GLN A 1 255 ? -3.491 17.882 11.687 1.00 85.88 255 GLN A O 1
ATOM 2026 N N . VAL A 1 256 ? -1.269 17.990 11.355 1.00 84.50 256 VAL A N 1
ATOM 2027 C CA . VAL A 1 256 ? -0.964 16.685 11.946 1.00 84.50 256 VAL A CA 1
ATOM 2028 C C . VAL A 1 256 ? -1.385 16.650 13.416 1.00 84.50 256 VAL A C 1
ATOM 2030 O O . VAL A 1 256 ? -2.107 15.732 13.808 1.00 84.50 256 VAL A O 1
ATOM 2033 N N . GLN A 1 257 ? -1.005 17.658 14.204 1.00 83.31 257 GLN A N 1
ATOM 2034 C CA . GLN A 1 257 ? -1.375 17.751 15.618 1.00 83.31 257 GLN A CA 1
ATOM 2035 C C . GLN A 1 257 ? -2.890 17.798 15.815 1.00 83.31 257 GLN A C 1
ATOM 2037 O O . GLN A 1 257 ? -3.412 17.029 16.616 1.00 83.31 257 GLN A O 1
ATOM 2042 N N . VAL A 1 258 ? -3.606 18.626 15.048 1.00 83.44 258 VAL A N 1
ATOM 2043 C CA . VAL A 1 258 ? -5.076 18.710 15.127 1.00 83.44 258 VAL A CA 1
ATOM 2044 C C . VAL A 1 258 ? -5.723 17.356 14.831 1.00 83.44 258 VAL A C 1
ATOM 2046 O O . VAL A 1 258 ? -6.652 16.945 15.526 1.00 83.44 258 VAL A O 1
ATOM 2049 N N . ARG A 1 259 ? -5.229 16.623 13.825 1.00 79.94 259 ARG A N 1
ATOM 2050 C CA . ARG A 1 259 ? -5.795 15.315 13.467 1.00 79.94 259 ARG A CA 1
ATOM 2051 C C . ARG A 1 259 ? -5.487 14.223 14.485 1.00 79.94 259 ARG A C 1
ATOM 2053 O O . ARG A 1 259 ? -6.340 13.363 14.666 1.00 79.94 259 ARG A O 1
ATOM 2060 N N . TYR A 1 260 ? -4.322 14.242 15.130 1.00 78.81 260 TYR A N 1
ATOM 2061 C CA . TYR A 1 260 ? -4.016 13.306 16.217 1.00 78.81 260 TYR A CA 1
ATOM 2062 C C . TYR A 1 260 ? -4.742 13.660 17.517 1.00 78.81 260 TYR A C 1
ATOM 2064 O O . TYR A 1 260 ? -5.191 12.761 18.216 1.00 78.81 260 TYR A O 1
ATOM 2072 N N . ALA A 1 261 ? -4.913 14.949 17.820 1.00 69.69 261 ALA A N 1
ATOM 2073 C CA . ALA A 1 261 ? -5.650 1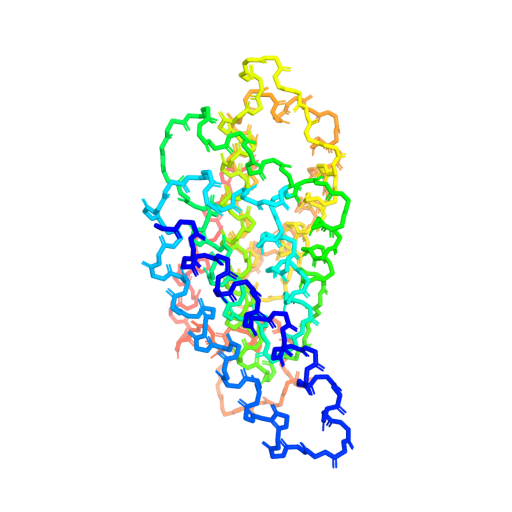5.402 18.997 1.00 69.69 261 ALA A CA 1
ATOM 2074 C C . ALA A 1 261 ? -7.124 14.976 18.962 1.00 69.69 261 ALA A C 1
ATOM 2076 O O . ALA A 1 261 ? -7.696 14.721 20.005 1.00 69.69 261 ALA A O 1
ATOM 2077 N N . GLY A 1 262 ? -7.728 14.809 17.780 1.00 63.69 262 GLY A N 1
ATOM 2078 C CA . GLY A 1 262 ? -9.080 14.251 17.657 1.00 63.69 262 GLY A CA 1
ATOM 2079 C C . GLY A 1 262 ? -9.243 12.789 18.118 1.00 63.69 262 GLY A C 1
ATOM 2080 O O . GLY A 1 262 ? -10.360 12.280 18.047 1.00 63.69 262 GLY A O 1
ATOM 2081 N N . PHE A 1 263 ? -8.165 12.111 18.536 1.00 59.41 263 PHE A N 1
ATOM 2082 C CA . PHE A 1 263 ? -8.174 10.733 19.054 1.00 59.41 263 PHE A CA 1
ATOM 2083 C C . PHE A 1 263 ? -7.983 10.619 20.567 1.00 59.41 263 PHE A C 1
ATOM 2085 O O . PHE A 1 263 ? -8.284 9.554 21.108 1.00 59.41 263 PHE A O 1
ATOM 2092 N N . PHE A 1 264 ? -7.473 11.667 21.219 1.00 52.94 264 PHE A N 1
ATOM 2093 C CA . PHE A 1 264 ? -7.264 11.729 22.667 1.00 52.94 264 PHE A CA 1
ATOM 2094 C C . PHE A 1 264 ? -8.350 12.588 23.313 1.00 52.94 264 PHE A C 1
ATOM 2096 O O . PHE A 1 264 ? -8.792 12.214 24.420 1.00 52.94 264 PHE A O 1
#

Organism: NCBI:txid1586634

Radius of gyration: 19.8 Å; chains: 1; bounding box: 49×45×48 Å

InterPro domains:
  IPR011989 Armadillo-like helical [G3DSA:1.25.10.10] (1-262)
  IPR013598 Exportin-1/Importin-beta-like [PF08389] (4-84)
  IPR016024 Armadillo-type fold [SSF48371] (4-218)
  IPR045065 Exportin-1/5 [PTHR11223] (8-255)
  IPR045478 Exportin-5, C-terminal domain [PF19273] (125-259)